Protein AF-J3C4C4-F1 (afdb_monomer_lite)

Secondary structure (DSSP, 8-state):
-------HHHHHHHHHHHHHHHHHHHHHHHHHHHHHHHHHHHHIIIIIHHHHHHHHHHHHHHHHHHHHHHHHHH---HHHHHHHHHHHHHHHHHHHHHHHHHHHHHHH-TT--HH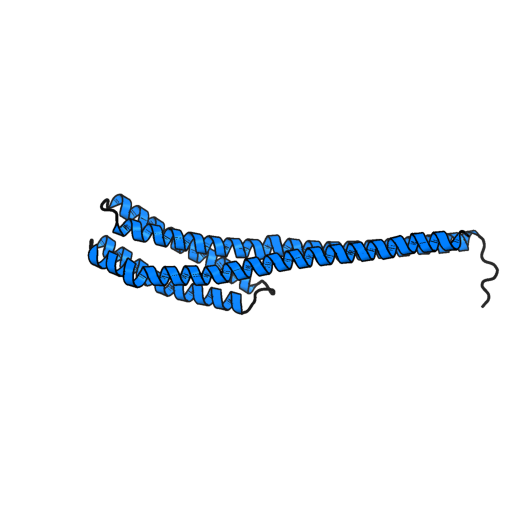HHHHHHHHHHHHHHHHHHHHHHHHHHHHT-HHHHHHIIIIIIHHHHHHHHHHHHHHHHHHHHHHHHHHHHHHHHHHHHHHHHHHHHHHHHHHHHHT--

Radius of gyration: 31.12 Å; chains: 1; bounding box: 69×32×96 Å

Sequence (213 aa):
MSFSNSKVGSKLAMGFGLVLLLLAAITAIGIARMVQINQQVENIVNINNVEIRAVMTMRAAIFEQSIAIRNVALMNDRAAIDRELDGLIKQDERYRSAQARLGEMFGVDSQTTSAEKDLLAKASSESAATSALFARAVELSRAGEDAALRMLITDEIGPQQIQRRQTLAALATMEDESNIEAGVRARQVFENARLQMLVMGGWRCCWAWRRRW

pLDDT: mean 86.17, std 12.37, range [34.69, 97.94]

Foldseek 3Di:
DDPPDDDPVVVVCVVVVVVVVLVVVLVVLLVVLVVVLVVLVCCLVPQLVLLLVLLVQLLVLLVLLLVLLVCLLVDPDPVSNVVSLVSNVVSLVSNVVSLVVNVVSLVPDPPRDPLLVVLSVVLVVLSVQLVVLSVVLVVCSVVVVSVVNVCSSPPPNVVSSVVSNVSSVVNSVVSVVVSVVSVVVSVVSVVVSVVVSCVSVVVVVVVVVVVVD

Structure (mmCIF, N/CA/C/O backbone):
data_AF-J3C4C4-F1
#
_entry.id   AF-J3C4C4-F1
#
loop_
_atom_site.group_PDB
_atom_site.id
_atom_site.type_symbol
_atom_site.label_atom_id
_atom_site.label_alt_id
_atom_site.label_comp_id
_atom_site.label_asym_id
_atom_site.label_entity_id
_atom_site.label_seq_id
_atom_site.pdbx_PDB_ins_code
_atom_site.Cartn_x
_atom_site.Cartn_y
_atom_site.Cartn_z
_atom_site.occupancy
_atom_site.B_iso_or_equiv
_atom_site.auth_seq_id
_atom_site.auth_comp_id
_atom_site.auth_asym_id
_atom_site.auth_atom_id
_atom_site.pdbx_PDB_model_num
ATOM 1 N N . MET A 1 1 ? 40.722 -7.146 -59.024 1.00 34.69 1 MET A N 1
ATOM 2 C CA . MET A 1 1 ? 39.963 -7.003 -60.288 1.00 34.69 1 MET A CA 1
ATOM 3 C C . MET A 1 1 ? 39.506 -5.558 -60.422 1.00 34.69 1 MET A C 1
ATOM 5 O O . MET A 1 1 ? 38.935 -5.028 -59.479 1.00 34.69 1 MET A O 1
ATOM 9 N N . SER A 1 2 ? 39.851 -4.911 -61.536 1.00 43.78 2 SER A N 1
ATOM 10 C CA . SER A 1 2 ? 39.648 -3.476 -61.780 1.00 43.78 2 SER A CA 1
ATOM 11 C C . SER A 1 2 ? 38.181 -3.146 -62.092 1.00 43.78 2 SER A C 1
ATOM 13 O O . SER A 1 2 ? 37.620 -3.695 -63.037 1.00 43.78 2 SER A O 1
ATOM 15 N N . PHE A 1 3 ? 37.567 -2.223 -61.342 1.00 53.34 3 PHE A N 1
ATOM 16 C CA . PHE A 1 3 ? 36.215 -1.691 -61.593 1.00 53.34 3 PHE A CA 1
ATOM 17 C C . PHE A 1 3 ? 36.247 -0.456 -62.513 1.00 53.34 3 PHE A C 1
ATOM 19 O O . PHE A 1 3 ? 35.708 0.601 -62.186 1.00 53.34 3 PHE A O 1
ATOM 26 N N . SER A 1 4 ? 36.916 -0.550 -63.663 1.00 57.59 4 SER A N 1
ATOM 27 C CA . SER A 1 4 ? 37.216 0.616 -64.508 1.00 57.59 4 SER A CA 1
ATOM 28 C C . SER A 1 4 ? 36.285 0.820 -65.713 1.00 57.59 4 SER A C 1
ATOM 30 O O . SER A 1 4 ? 36.674 1.526 -66.636 1.00 57.59 4 SER A O 1
ATOM 32 N N . ASN A 1 5 ? 35.054 0.273 -65.730 1.00 59.56 5 ASN A N 1
ATOM 33 C CA . ASN A 1 5 ? 34.075 0.638 -66.774 1.00 59.56 5 ASN A CA 1
A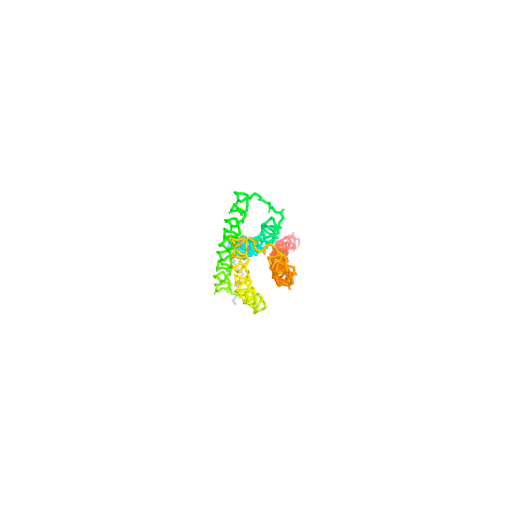TOM 34 C C . ASN A 1 5 ? 32.580 0.478 -66.403 1.00 59.56 5 ASN A C 1
ATOM 36 O O . ASN A 1 5 ? 31.790 -0.102 -67.149 1.00 59.56 5 ASN A O 1
ATOM 40 N N . SER A 1 6 ? 32.153 0.982 -65.241 1.00 57.62 6 SER A N 1
ATOM 41 C CA . SER A 1 6 ? 30.723 0.987 -64.882 1.00 57.62 6 SER A CA 1
ATOM 42 C C . SER A 1 6 ? 29.980 2.134 -65.581 1.00 57.62 6 SER A C 1
ATOM 44 O O . SER A 1 6 ? 30.274 3.304 -65.316 1.00 57.62 6 SER A O 1
ATOM 46 N N . LYS A 1 7 ? 28.987 1.803 -66.429 1.00 65.81 7 LYS A N 1
ATOM 47 C CA . LYS A 1 7 ? 28.028 2.751 -67.038 1.00 65.81 7 LYS A CA 1
ATOM 48 C C . LYS A 1 7 ? 27.467 3.686 -65.960 1.00 65.81 7 LYS A C 1
ATOM 50 O O . LYS A 1 7 ? 27.154 3.230 -64.859 1.00 65.81 7 LYS A O 1
ATOM 55 N N . VAL A 1 8 ? 27.301 4.970 -66.280 1.00 70.44 8 VAL A N 1
ATOM 56 C CA . VAL A 1 8 ? 26.839 6.030 -65.354 1.00 70.44 8 VAL A CA 1
ATOM 57 C C . VAL A 1 8 ? 25.613 5.602 -64.526 1.00 70.44 8 VAL A C 1
ATOM 59 O O . VAL A 1 8 ? 25.568 5.854 -63.323 1.00 70.44 8 VAL A O 1
ATOM 62 N N . GLY A 1 9 ? 24.681 4.850 -65.124 1.00 69.19 9 GLY A N 1
ATOM 63 C CA . GLY A 1 9 ? 23.499 4.314 -64.438 1.00 69.19 9 GLY A CA 1
ATOM 64 C C . GLY A 1 9 ? 23.793 3.357 -63.272 1.00 69.19 9 GLY A C 1
ATOM 65 O O . GLY A 1 9 ? 23.104 3.414 -62.260 1.00 69.19 9 GLY A O 1
ATOM 66 N N . SER A 1 10 ? 24.843 2.530 -63.345 1.00 72.75 10 SER A N 1
ATOM 67 C CA . SER A 1 10 ? 25.209 1.599 -62.262 1.00 72.75 10 SER A CA 1
ATOM 68 C C . SER A 1 10 ? 25.803 2.334 -61.053 1.00 72.75 10 SER A C 1
ATOM 70 O O . SER A 1 10 ? 25.485 2.004 -59.913 1.00 72.75 10 SER A O 1
ATOM 72 N N . LYS A 1 11 ? 26.580 3.404 -61.284 1.00 73.00 11 LYS A N 1
ATOM 73 C CA . LYS A 1 11 ? 27.092 4.272 -60.207 1.00 73.00 11 LYS A CA 1
ATOM 74 C C . LYS A 1 11 ? 25.959 5.033 -59.504 1.00 73.00 11 LYS A C 1
ATOM 76 O O . LYS A 1 11 ? 25.978 5.160 -58.281 1.00 73.00 11 LYS A O 1
ATOM 81 N N . LEU A 1 12 ? 24.963 5.493 -60.267 1.00 77.81 12 LEU A N 1
ATOM 82 C CA . LEU A 1 12 ? 23.790 6.188 -59.731 1.00 77.81 12 LEU A CA 1
ATOM 83 C C . LEU A 1 12 ? 22.885 5.240 -58.925 1.00 77.81 12 LEU A C 1
ATOM 85 O O . LEU A 1 12 ? 22.493 5.572 -57.808 1.00 77.81 12 LEU A O 1
ATOM 89 N N . ALA A 1 13 ? 22.630 4.035 -59.444 1.00 78.94 13 ALA A N 1
ATOM 90 C CA . ALA A 1 13 ? 21.856 3.007 -58.749 1.00 78.94 13 ALA A CA 1
ATOM 91 C C . ALA A 1 13 ? 22.524 2.562 -57.437 1.00 78.94 13 ALA A C 1
ATOM 93 O O . ALA A 1 13 ? 21.843 2.396 -56.431 1.00 78.94 13 ALA A O 1
ATOM 94 N N . MET A 1 14 ? 23.855 2.435 -57.411 1.00 80.94 14 MET A N 1
ATOM 95 C CA . MET A 1 14 ? 24.597 2.054 -56.204 1.00 80.94 14 MET A CA 1
ATOM 96 C C . MET A 1 14 ? 24.566 3.154 -55.129 1.00 80.94 14 MET A C 1
ATOM 98 O O . MET A 1 14 ? 24.393 2.859 -53.948 1.00 80.94 14 MET A O 1
ATOM 102 N N . GLY A 1 15 ? 24.666 4.428 -55.528 1.00 80.31 15 GLY A N 1
ATOM 103 C CA . GLY A 1 15 ? 24.509 5.561 -54.612 1.00 80.31 15 GLY A CA 1
ATOM 104 C C . GLY A 1 15 ? 23.092 5.670 -54.043 1.00 80.31 15 GLY A C 1
ATOM 105 O O . GLY A 1 15 ? 22.923 5.886 -52.844 1.00 80.31 15 GLY A O 1
ATOM 106 N N . PHE A 1 16 ? 22.076 5.464 -54.884 1.00 84.94 16 PHE A N 1
ATOM 107 C CA . PHE A 1 16 ? 20.675 5.502 -54.464 1.00 84.94 16 PHE A CA 1
ATOM 108 C C . PHE A 1 16 ? 20.296 4.303 -53.581 1.00 84.94 16 PHE A C 1
ATOM 110 O O . PHE A 1 16 ? 19.659 4.480 -52.545 1.00 84.94 16 PHE A O 1
ATOM 117 N N . GLY A 1 17 ? 20.758 3.099 -53.924 1.00 86.75 17 GLY A N 1
ATOM 118 C CA . GLY A 1 17 ? 20.560 1.894 -53.118 1.00 86.75 17 GLY A CA 1
ATOM 119 C C . GLY A 1 17 ? 21.187 2.009 -51.728 1.00 86.75 17 GLY A C 1
ATOM 120 O O . GLY A 1 17 ? 20.550 1.656 -50.739 1.00 86.75 17 GLY A O 1
ATOM 121 N N . LEU A 1 18 ? 22.388 2.591 -51.624 1.00 84.69 18 LEU A N 1
ATOM 122 C CA . LEU A 1 18 ? 23.021 2.861 -50.330 1.00 84.69 18 LEU A CA 1
ATOM 123 C C . LEU A 1 18 ? 22.198 3.844 -49.481 1.00 84.69 18 LEU A C 1
ATOM 125 O O . LEU A 1 18 ? 22.055 3.649 -48.276 1.00 84.69 18 LEU A O 1
ATOM 129 N N . VAL A 1 19 ? 21.630 4.884 -50.100 1.00 85.81 19 VAL A N 1
ATOM 130 C CA . VAL A 1 19 ? 20.751 5.841 -49.410 1.00 85.81 19 VAL A CA 1
ATOM 131 C C . VAL A 1 19 ? 19.480 5.165 -48.897 1.00 85.81 19 VAL A C 1
ATOM 133 O O . VAL A 1 19 ? 19.104 5.410 -47.752 1.00 85.81 19 VAL A O 1
ATOM 136 N N . LEU A 1 20 ? 18.846 4.310 -49.703 1.00 87.06 20 LEU A N 1
ATOM 137 C CA . LEU A 1 20 ? 17.658 3.556 -49.294 1.00 87.06 20 LEU A CA 1
ATOM 138 C C . LEU A 1 20 ? 17.957 2.581 -48.151 1.00 87.06 20 LEU A C 1
ATOM 140 O O . LEU A 1 20 ? 17.182 2.505 -47.202 1.00 87.06 20 LEU A O 1
ATOM 144 N N . LEU A 1 21 ? 19.093 1.881 -48.203 1.00 86.19 21 LEU A N 1
ATOM 145 C CA . LEU A 1 21 ? 19.506 0.951 -47.150 1.00 86.19 21 LEU A CA 1
ATOM 146 C C . LEU A 1 21 ? 19.755 1.689 -45.828 1.00 86.19 21 LEU A C 1
ATOM 148 O O . LEU A 1 21 ? 19.267 1.269 -44.781 1.00 86.19 21 LEU A O 1
ATOM 152 N N . LEU A 1 22 ? 20.445 2.832 -45.874 1.00 81.50 22 LEU A N 1
ATOM 153 C CA . LEU A 1 22 ? 20.650 3.679 -44.696 1.00 81.50 22 LEU A CA 1
ATOM 154 C C . LEU A 1 22 ? 19.332 4.239 -44.146 1.00 81.50 22 LEU A C 1
ATOM 156 O O . LEU A 1 22 ? 19.164 4.296 -42.930 1.00 81.50 22 LEU A O 1
ATOM 160 N N . LEU A 1 23 ? 18.392 4.627 -45.015 1.00 85.31 23 LEU A N 1
ATOM 161 C CA . LEU A 1 23 ? 17.063 5.072 -44.595 1.00 85.31 23 LEU A CA 1
ATOM 162 C C . LEU A 1 23 ? 16.324 3.945 -43.861 1.00 85.31 23 LEU A C 1
ATOM 164 O O . LEU A 1 23 ? 15.844 4.160 -42.753 1.00 85.31 23 LEU A O 1
ATOM 168 N N . ALA A 1 24 ? 16.309 2.739 -44.435 1.00 86.38 24 ALA A N 1
ATOM 169 C CA . ALA A 1 24 ? 15.691 1.567 -43.823 1.00 86.38 24 ALA A CA 1
ATOM 170 C C . ALA A 1 24 ? 16.317 1.227 -42.459 1.00 86.38 24 ALA A C 1
ATOM 172 O O . ALA A 1 24 ? 15.591 0.940 -41.510 1.00 86.38 24 ALA A O 1
ATOM 173 N N . ALA A 1 25 ? 17.645 1.324 -42.330 1.00 84.00 25 ALA A N 1
ATOM 174 C CA . ALA A 1 25 ? 18.343 1.096 -41.065 1.00 84.00 25 ALA A CA 1
ATOM 175 C C . ALA A 1 25 ? 17.951 2.121 -39.985 1.00 84.00 25 ALA A C 1
ATOM 177 O O . ALA A 1 25 ? 17.653 1.738 -38.854 1.00 84.00 25 ALA A O 1
ATOM 178 N N . ILE A 1 26 ? 17.892 3.415 -40.327 1.00 83.19 26 ILE A N 1
ATOM 179 C CA . ILE A 1 26 ? 17.467 4.471 -39.392 1.00 83.19 26 ILE A CA 1
ATOM 180 C C . ILE A 1 26 ? 16.010 4.257 -38.969 1.00 83.19 26 ILE A C 1
ATOM 182 O O . ILE A 1 26 ? 15.701 4.348 -37.780 1.00 83.19 26 ILE A O 1
ATOM 186 N N . THR A 1 27 ? 15.122 3.932 -39.913 1.00 84.56 27 THR A N 1
ATOM 187 C CA . THR A 1 27 ? 13.716 3.630 -39.618 1.00 84.56 27 THR A CA 1
ATOM 188 C C . THR A 1 27 ? 13.588 2.418 -38.697 1.00 84.56 27 THR A C 1
ATOM 190 O O . THR A 1 27 ? 12.857 2.490 -37.712 1.00 84.56 27 THR A O 1
ATOM 193 N N . ALA A 1 28 ? 14.332 1.336 -38.947 1.00 84.06 28 ALA A N 1
ATOM 194 C CA . ALA A 1 28 ? 14.315 0.143 -38.103 1.00 84.06 28 ALA A CA 1
ATOM 195 C C . ALA A 1 28 ? 14.784 0.438 -36.667 1.00 84.06 28 ALA A C 1
ATOM 197 O O . ALA A 1 28 ? 14.126 0.031 -35.709 1.00 84.06 28 ALA A O 1
ATOM 198 N N . ILE A 1 29 ? 15.871 1.203 -36.505 1.00 83.69 29 ILE A N 1
ATOM 199 C CA . ILE A 1 29 ? 16.348 1.647 -35.185 1.00 83.69 29 ILE A CA 1
ATOM 200 C C . ILE A 1 29 ? 15.288 2.518 -34.503 1.00 83.69 29 ILE A C 1
ATOM 202 O O . ILE A 1 29 ? 15.014 2.337 -33.318 1.00 83.69 29 ILE A O 1
ATOM 206 N N . GLY A 1 30 ? 14.664 3.440 -35.240 1.00 80.88 30 GLY A N 1
ATOM 207 C CA . GLY A 1 30 ? 13.623 4.304 -34.695 1.00 80.88 30 GLY A CA 1
ATOM 208 C C . GLY A 1 30 ? 12.405 3.540 -34.196 1.00 80.88 30 GLY A C 1
ATOM 209 O O . GLY A 1 30 ? 11.955 3.794 -33.081 1.00 80.88 30 GLY A O 1
ATOM 210 N N . ILE A 1 31 ? 11.937 2.556 -34.963 1.00 84.06 31 ILE A N 1
ATOM 211 C CA . ILE A 1 31 ? 10.843 1.672 -34.552 1.00 84.06 31 ILE A CA 1
ATOM 212 C C . ILE A 1 31 ? 11.241 0.879 -33.302 1.00 84.06 31 ILE A C 1
ATOM 214 O O . ILE A 1 31 ? 10.494 0.879 -32.327 1.00 84.06 31 ILE A O 1
ATOM 218 N N . ALA A 1 32 ? 12.431 0.270 -33.275 1.00 81.44 32 ALA A N 1
ATOM 219 C CA . ALA A 1 32 ? 12.892 -0.500 -32.118 1.00 81.44 32 ALA A CA 1
ATOM 220 C C . ALA A 1 32 ? 12.949 0.346 -30.830 1.00 81.44 32 ALA A C 1
ATOM 222 O O . ALA A 1 32 ? 12.557 -0.118 -29.760 1.00 81.44 32 ALA A O 1
ATOM 223 N N . ARG A 1 33 ? 13.385 1.609 -30.927 1.00 76.75 33 ARG A N 1
ATOM 224 C CA . ARG A 1 33 ? 13.406 2.542 -29.789 1.00 76.75 33 ARG A CA 1
ATOM 225 C C . ARG A 1 33 ? 12.007 2.998 -29.375 1.00 76.75 33 ARG A C 1
ATOM 227 O O . ARG A 1 33 ? 11.748 3.081 -28.179 1.00 76.75 33 ARG A O 1
ATOM 234 N N . MET A 1 34 ? 11.100 3.251 -30.323 1.00 79.88 34 MET A N 1
ATOM 235 C CA . MET A 1 34 ? 9.702 3.570 -29.999 1.00 79.88 34 MET A CA 1
ATOM 236 C C . MET A 1 34 ? 9.008 2.411 -29.282 1.00 79.88 34 MET A C 1
ATOM 238 O O . MET A 1 34 ? 8.287 2.656 -28.323 1.00 79.88 34 MET A O 1
ATOM 242 N N . VAL A 1 35 ? 9.272 1.162 -29.682 1.00 81.94 35 VAL A N 1
ATOM 243 C CA . VAL A 1 35 ? 8.747 -0.025 -28.985 1.00 81.94 35 VAL A CA 1
ATOM 244 C C . VAL A 1 35 ? 9.240 -0.074 -27.535 1.00 81.94 35 VAL A C 1
ATOM 246 O O . VAL A 1 35 ? 8.436 -0.288 -26.634 1.00 81.94 35 VAL A O 1
ATOM 249 N N . GLN A 1 36 ? 10.526 0.204 -27.289 1.00 76.88 36 GLN A N 1
ATOM 250 C CA . GLN A 1 36 ? 11.080 0.262 -25.926 1.00 76.88 36 GLN A CA 1
ATOM 251 C C . GLN A 1 36 ? 10.432 1.359 -25.070 1.00 76.88 36 GLN A C 1
ATOM 253 O O . GLN A 1 36 ? 10.141 1.134 -23.898 1.00 76.88 36 GLN A O 1
ATOM 258 N N . ILE A 1 37 ? 10.196 2.542 -25.642 1.00 76.69 37 ILE A N 1
ATOM 259 C CA . ILE A 1 37 ? 9.517 3.638 -24.938 1.00 76.69 37 ILE A CA 1
ATOM 260 C C . ILE A 1 37 ? 8.069 3.256 -24.636 1.00 76.69 37 ILE A C 1
ATOM 262 O O . ILE A 1 37 ? 7.616 3.460 -23.514 1.00 76.69 37 ILE A O 1
ATOM 266 N N . ASN A 1 38 ? 7.361 2.675 -25.610 1.00 77.56 38 ASN A N 1
ATOM 267 C CA . ASN A 1 38 ? 5.979 2.250 -25.431 1.00 77.56 38 ASN A CA 1
ATOM 268 C C . ASN A 1 38 ? 5.859 1.234 -24.293 1.00 77.56 38 ASN A C 1
ATOM 270 O O . ASN A 1 38 ? 5.017 1.413 -23.427 1.00 77.56 38 ASN A O 1
ATOM 274 N N . GLN A 1 39 ? 6.750 0.239 -24.240 1.00 79.56 39 GLN A N 1
ATOM 275 C CA . GLN A 1 39 ? 6.787 -0.747 -23.154 1.00 79.56 39 GLN A CA 1
ATOM 276 C C . GLN A 1 39 ? 7.011 -0.099 -21.780 1.00 79.56 39 GLN A C 1
ATOM 278 O O . GLN A 1 39 ? 6.342 -0.459 -20.818 1.00 79.56 39 GLN A O 1
ATOM 283 N N . GLN A 1 40 ? 7.907 0.889 -21.667 1.00 74.25 40 GLN A N 1
ATOM 284 C CA . GLN A 1 40 ? 8.116 1.577 -20.386 1.00 74.25 40 GLN A CA 1
ATOM 285 C C . GLN A 1 40 ? 6.913 2.430 -19.969 1.00 74.25 40 GLN A C 1
ATOM 287 O O . GLN A 1 40 ? 6.542 2.429 -18.798 1.00 74.25 40 GLN A O 1
ATOM 292 N N . VAL A 1 41 ? 6.287 3.138 -20.913 1.00 76.19 41 VAL A N 1
ATOM 293 C CA . VAL A 1 41 ? 5.067 3.916 -20.643 1.00 76.19 41 VAL A CA 1
ATOM 294 C C . VAL A 1 41 ? 3.912 2.994 -20.256 1.00 76.19 41 VAL A C 1
ATOM 296 O O . VAL A 1 41 ? 3.156 3.309 -19.340 1.00 76.19 41 VAL A O 1
ATOM 299 N N . GLU A 1 42 ? 3.792 1.845 -20.916 1.00 79.44 42 GLU A N 1
ATOM 300 C CA . GLU A 1 42 ? 2.777 0.841 -20.619 1.00 79.44 42 GLU A CA 1
ATOM 301 C C . GLU A 1 42 ? 2.946 0.275 -19.205 1.00 79.44 42 GLU A C 1
ATOM 303 O O . GLU A 1 42 ? 1.968 0.234 -18.462 1.00 79.44 42 GLU A O 1
ATOM 308 N N . ASN A 1 43 ? 4.176 -0.043 -18.786 1.00 76.31 43 ASN A N 1
ATOM 309 C CA . ASN A 1 43 ? 4.461 -0.472 -17.414 1.00 76.31 43 ASN A CA 1
ATOM 310 C C . ASN A 1 43 ? 4.082 0.607 -16.387 1.00 76.31 43 ASN A C 1
ATOM 312 O O . ASN A 1 43 ? 3.345 0.324 -15.449 1.00 76.31 43 ASN A O 1
ATOM 316 N N . ILE A 1 44 ? 4.482 1.866 -16.605 1.00 72.94 44 ILE A N 1
ATOM 317 C CA . ILE A 1 44 ? 4.121 2.989 -15.719 1.00 72.94 44 ILE A CA 1
ATOM 318 C C . ILE A 1 44 ? 2.596 3.105 -15.558 1.00 72.94 44 ILE A C 1
ATOM 320 O O . ILE A 1 44 ? 2.076 3.258 -14.452 1.00 72.94 44 ILE A O 1
ATOM 324 N N . VAL A 1 45 ? 1.852 3.055 -16.667 1.00 76.38 45 VAL A N 1
ATOM 325 C CA . VAL A 1 45 ? 0.401 3.293 -16.659 1.00 76.38 45 VAL A CA 1
ATOM 326 C C . VAL A 1 45 ? -0.380 2.100 -16.107 1.00 76.38 45 VAL A C 1
ATOM 328 O O . VAL A 1 45 ? -1.338 2.302 -15.349 1.00 76.38 45 VAL A O 1
ATOM 331 N N . ASN A 1 46 ? 0.017 0.883 -16.475 1.00 81.25 46 ASN A N 1
ATOM 332 C CA . ASN A 1 46 ? -0.763 -0.328 -16.226 1.00 81.25 46 ASN A CA 1
ATOM 333 C C . ASN A 1 46 ? -0.267 -1.164 -15.042 1.00 81.25 46 ASN A C 1
ATOM 335 O O . ASN A 1 46 ? -1.032 -2.004 -14.576 1.00 81.25 46 ASN A O 1
ATOM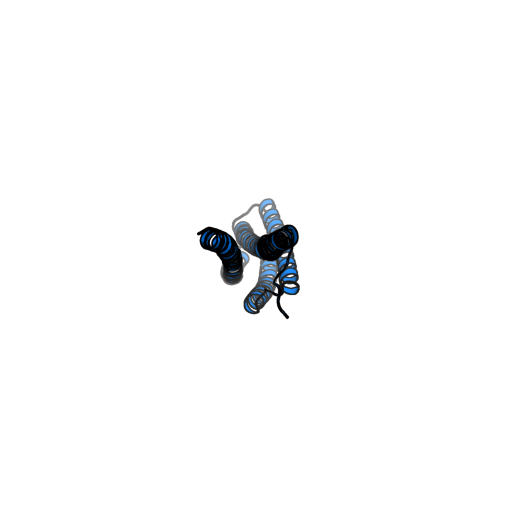 339 N N . ILE A 1 47 ? 0.952 -0.939 -14.546 1.00 84.06 47 ILE A N 1
ATOM 340 C CA . ILE A 1 47 ? 1.524 -1.663 -13.402 1.00 84.06 47 ILE A CA 1
ATOM 341 C C . ILE A 1 47 ? 1.684 -0.682 -12.237 1.00 84.06 47 ILE A C 1
ATOM 343 O O . ILE A 1 47 ? 0.781 -0.602 -11.403 1.00 84.06 47 ILE A O 1
ATOM 347 N N . ASN A 1 48 ? 2.703 0.183 -12.270 1.00 84.25 48 ASN A N 1
ATOM 348 C CA . ASN A 1 48 ? 3.063 1.062 -11.149 1.00 84.25 48 ASN A CA 1
ATOM 349 C C . ASN A 1 48 ? 1.886 1.941 -10.693 1.00 84.25 48 ASN A C 1
ATOM 351 O O . ASN A 1 48 ? 1.543 2.020 -9.516 1.00 84.25 48 ASN A O 1
ATOM 355 N N . ASN A 1 49 ? 1.173 2.581 -11.627 1.00 85.94 49 ASN A N 1
ATOM 356 C CA . ASN A 1 49 ? 0.020 3.407 -11.261 1.00 85.94 49 ASN A CA 1
ATOM 357 C C . ASN A 1 49 ? -1.152 2.590 -10.684 1.00 85.94 49 ASN A C 1
ATOM 359 O O . ASN A 1 49 ? -1.981 3.139 -9.953 1.00 85.94 49 ASN A O 1
ATOM 363 N N . VAL A 1 50 ? -1.290 1.307 -11.037 1.00 89.56 50 VAL A N 1
ATOM 364 C CA . VAL A 1 50 ? -2.307 0.428 -10.441 1.00 89.56 50 VAL A CA 1
ATOM 365 C C . VAL A 1 50 ? -1.894 0.022 -9.025 1.00 89.56 50 VAL A C 1
ATOM 367 O O . VAL A 1 50 ? -2.747 0.058 -8.134 1.00 89.56 50 VAL A O 1
ATOM 370 N N . GLU A 1 51 ? -0.617 -0.281 -8.803 1.00 92.38 51 GLU A N 1
ATOM 371 C CA . GLU A 1 51 ? -0.037 -0.599 -7.491 1.00 92.38 51 GLU A CA 1
ATOM 372 C C . GLU A 1 51 ? -0.172 0.582 -6.526 1.00 92.38 51 GLU A C 1
ATOM 374 O O . GLU A 1 51 ? -0.807 0.451 -5.474 1.00 92.38 51 GLU A O 1
ATOM 379 N N . ILE A 1 52 ? 0.245 1.782 -6.949 1.00 92.38 52 ILE A N 1
ATOM 380 C CA . ILE A 1 52 ? 0.055 3.032 -6.196 1.00 92.38 52 ILE A CA 1
ATOM 381 C C . ILE A 1 52 ? -1.421 3.235 -5.837 1.00 92.38 52 ILE A C 1
ATOM 383 O O . ILE A 1 52 ? -1.754 3.561 -4.695 1.00 92.38 52 ILE A O 1
ATOM 387 N N . ARG A 1 53 ? -2.351 3.021 -6.780 1.00 93.81 53 ARG A N 1
ATOM 388 C CA . ARG A 1 53 ? -3.794 3.145 -6.498 1.00 93.81 53 ARG A CA 1
ATOM 389 C C . ARG A 1 53 ? -4.276 2.139 -5.454 1.00 93.81 53 ARG A C 1
ATOM 391 O O . ARG A 1 53 ? -5.135 2.492 -4.639 1.00 93.81 53 ARG A O 1
ATOM 398 N N . ALA A 1 54 ? -3.760 0.913 -5.463 1.00 96.12 54 ALA A N 1
ATOM 399 C CA . ALA A 1 54 ? -4.090 -0.087 -4.452 1.00 96.12 54 ALA A CA 1
ATOM 400 C C . ALA A 1 54 ? -3.568 0.340 -3.071 1.00 96.12 54 ALA A C 1
ATOM 402 O O . ALA A 1 54 ? -4.350 0.386 -2.119 1.00 96.12 54 ALA A O 1
ATOM 403 N N . VAL A 1 55 ? -2.310 0.785 -2.978 1.00 96.81 55 VAL A N 1
ATOM 404 C CA . VAL A 1 55 ? -1.708 1.288 -1.730 1.00 96.81 55 VAL A CA 1
ATOM 405 C C . VAL A 1 55 ? -2.490 2.489 -1.192 1.00 96.81 55 VAL A C 1
ATOM 407 O O . VAL A 1 55 ? -2.836 2.544 -0.011 1.00 96.81 55 VAL A O 1
ATOM 410 N N . MET A 1 56 ? -2.853 3.438 -2.057 1.00 96.44 56 MET A N 1
ATOM 411 C CA . MET A 1 56 ? -3.653 4.605 -1.673 1.00 96.44 56 MET A CA 1
ATOM 412 C C . MET A 1 56 ? -5.059 4.218 -1.206 1.00 96.44 56 MET A C 1
ATOM 414 O O . MET A 1 56 ? -5.573 4.806 -0.253 1.00 96.44 56 MET A O 1
ATOM 418 N N . THR A 1 57 ? -5.663 3.191 -1.808 1.00 97.94 57 THR A N 1
ATOM 419 C CA . THR A 1 57 ? -6.949 2.641 -1.355 1.00 97.94 57 THR A CA 1
ATOM 420 C C . THR A 1 57 ? -6.831 2.029 0.040 1.00 97.94 57 THR A C 1
ATOM 422 O O . THR A 1 57 ? -7.669 2.308 0.897 1.00 97.94 57 THR A O 1
ATOM 425 N N . MET A 1 58 ? -5.769 1.261 0.301 1.00 97.94 58 MET A N 1
ATOM 426 C CA . MET A 1 58 ? -5.493 0.692 1.624 1.00 97.94 58 MET A CA 1
ATOM 427 C C . MET A 1 58 ? -5.292 1.787 2.680 1.00 97.94 58 MET A C 1
ATOM 429 O O . MET A 1 58 ? -5.851 1.710 3.775 1.00 97.94 58 MET A O 1
ATOM 433 N N . ARG A 1 59 ? -4.538 2.841 2.346 1.00 97.44 59 ARG A N 1
ATOM 434 C CA . ARG A 1 59 ? -4.317 3.988 3.238 1.00 97.44 59 ARG A CA 1
ATOM 435 C C . ARG A 1 59 ? -5.618 4.707 3.567 1.00 97.44 59 ARG A C 1
ATOM 437 O O . ARG A 1 59 ? -5.875 4.968 4.739 1.00 97.44 59 ARG A O 1
ATOM 444 N N . ALA A 1 60 ? -6.434 5.004 2.554 1.00 97.62 60 ALA A N 1
ATOM 445 C CA . ALA A 1 60 ? -7.733 5.641 2.745 1.00 97.62 60 ALA A CA 1
ATOM 446 C C . ALA A 1 60 ? -8.635 4.796 3.656 1.00 97.62 60 ALA A C 1
ATOM 448 O O . ALA A 1 60 ? -9.182 5.323 4.618 1.00 97.62 60 ALA A O 1
ATOM 449 N N . ALA A 1 61 ? -8.711 3.483 3.421 1.00 97.00 61 ALA A N 1
ATOM 450 C CA . ALA A 1 61 ? -9.493 2.580 4.259 1.00 97.00 61 ALA A CA 1
ATOM 451 C C . ALA A 1 61 ? -9.050 2.620 5.734 1.00 97.00 61 ALA A C 1
ATOM 453 O O . ALA A 1 61 ? -9.890 2.755 6.614 1.00 97.00 61 ALA A O 1
ATOM 454 N N . ILE A 1 62 ? -7.744 2.593 6.021 1.00 96.19 62 ILE A N 1
ATOM 455 C CA . ILE A 1 62 ? -7.216 2.705 7.395 1.00 96.19 62 ILE A CA 1
ATOM 456 C C . ILE A 1 62 ? -7.585 4.036 8.069 1.00 96.19 62 ILE A C 1
ATOM 458 O O . ILE A 1 62 ? -7.877 4.069 9.271 1.00 96.19 62 ILE A O 1
ATOM 462 N N . PHE A 1 63 ? -7.568 5.142 7.320 1.00 96.00 63 PHE A N 1
ATOM 463 C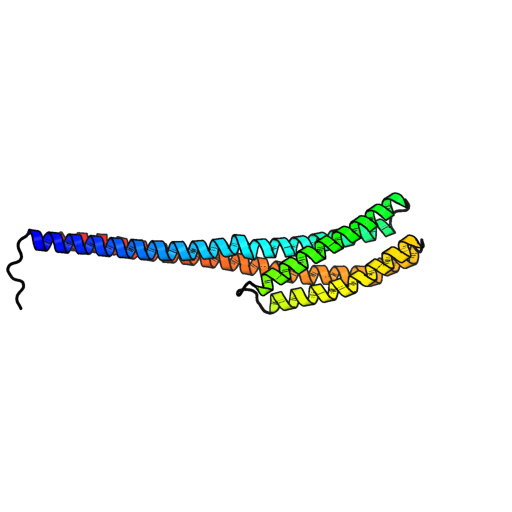 CA . PHE A 1 63 ? -8.011 6.434 7.844 1.00 96.00 63 PHE A CA 1
ATOM 464 C C . PHE A 1 63 ? -9.501 6.416 8.182 1.00 96.00 63 PHE A C 1
ATOM 466 O O . PHE A 1 63 ? -9.855 6.775 9.302 1.00 96.00 63 PHE A O 1
ATOM 473 N N . GLU A 1 64 ? -10.343 5.927 7.274 1.00 96.56 64 GLU A N 1
ATOM 474 C CA . GLU A 1 64 ? -11.786 5.813 7.506 1.00 96.56 64 GLU A CA 1
ATOM 475 C C . GLU A 1 64 ? -12.102 4.879 8.683 1.00 96.56 64 GLU A C 1
ATOM 477 O O . GLU A 1 64 ? -12.889 5.235 9.554 1.00 96.56 64 GLU A O 1
ATOM 482 N N . GLN A 1 65 ? -11.413 3.737 8.805 1.00 95.31 65 GLN A N 1
ATOM 483 C CA . GLN A 1 65 ? -11.525 2.848 9.970 1.00 95.31 65 GLN A CA 1
ATOM 484 C C . GLN A 1 65 ? -11.203 3.581 11.285 1.00 95.31 65 GLN A C 1
ATOM 486 O O . GLN A 1 65 ? -11.884 3.403 12.295 1.00 95.31 65 GLN A O 1
ATOM 491 N N . SER A 1 66 ? -10.166 4.425 11.275 1.00 94.12 66 SER A N 1
ATOM 492 C CA . SER A 1 66 ? -9.755 5.212 12.444 1.00 94.12 66 SER A CA 1
ATOM 493 C C . SER A 1 66 ? -10.746 6.327 12.800 1.00 94.12 66 SER A C 1
ATOM 495 O O . SER A 1 66 ? -10.762 6.775 13.947 1.00 94.12 66 SER A O 1
ATOM 497 N N . ILE A 1 67 ? -11.518 6.820 11.830 1.00 94.81 67 ILE A N 1
ATOM 498 C CA . ILE A 1 67 ? -12.581 7.809 12.044 1.00 94.81 67 ILE A CA 1
ATOM 499 C C . ILE A 1 67 ? -13.816 7.097 12.594 1.00 94.81 67 ILE A C 1
ATOM 501 O O . ILE A 1 67 ? -14.267 7.441 13.684 1.00 94.81 67 ILE A O 1
ATOM 505 N N . ALA A 1 68 ? -14.281 6.052 11.906 1.00 94.94 68 ALA A N 1
ATOM 506 C CA . ALA A 1 68 ? -15.471 5.293 12.275 1.00 94.94 68 ALA A CA 1
ATOM 507 C C . ALA A 1 68 ? -15.399 4.784 13.719 1.00 94.94 68 ALA A C 1
ATOM 509 O O . ALA A 1 68 ? -16.307 5.018 14.514 1.00 94.94 68 ALA A O 1
ATOM 510 N N . ILE A 1 69 ? -14.273 4.179 14.116 1.00 93.62 69 ILE A N 1
ATOM 511 C CA . ILE A 1 69 ? -14.146 3.638 15.474 1.00 93.62 69 ILE A CA 1
ATOM 512 C C . ILE A 1 69 ? -14.179 4.723 16.560 1.00 93.62 69 ILE A C 1
ATOM 514 O O . ILE A 1 69 ? -14.698 4.503 17.652 1.00 93.62 69 ILE A O 1
ATOM 518 N N . ARG A 1 70 ? -13.657 5.919 16.269 1.00 93.06 70 ARG A N 1
ATOM 519 C CA . ARG A 1 70 ? -13.713 7.050 17.203 1.00 93.06 70 ARG A CA 1
ATOM 520 C C . ARG A 1 70 ? -15.111 7.645 17.263 1.00 93.06 70 ARG A C 1
ATOM 522 O O . ARG A 1 70 ? -15.558 7.975 18.355 1.00 93.06 70 ARG A O 1
ATOM 529 N N . ASN A 1 71 ? -15.803 7.738 16.129 1.00 94.94 71 ASN A N 1
ATOM 530 C CA . ASN A 1 71 ? -17.193 8.180 16.074 1.00 94.94 71 ASN A CA 1
ATOM 531 C C . ASN A 1 71 ? -18.082 7.287 16.947 1.00 94.94 71 ASN A C 1
ATOM 533 O O . ASN A 1 71 ? -18.831 7.808 17.769 1.00 94.94 71 ASN A O 1
ATOM 537 N N . VAL A 1 72 ? -17.909 5.963 16.866 1.00 93.50 72 VAL A N 1
ATOM 538 C CA . VAL A 1 72 ? -18.621 4.995 17.720 1.00 93.50 72 VAL A CA 1
ATOM 539 C C . VAL A 1 72 ? -18.458 5.309 19.213 1.00 93.50 72 VAL A C 1
ATOM 541 O O . VAL A 1 72 ? -19.430 5.243 19.953 1.00 93.50 72 VAL A O 1
ATOM 544 N N . ALA A 1 73 ? -17.265 5.708 19.667 1.00 91.25 73 ALA A N 1
ATOM 545 C CA . ALA A 1 73 ? -17.009 6.016 21.081 1.00 91.25 73 ALA A CA 1
ATOM 546 C C . ALA A 1 73 ? -17.485 7.411 21.547 1.00 91.25 73 ALA A C 1
ATOM 548 O O . ALA A 1 73 ? -17.470 7.704 22.753 1.00 91.25 73 ALA A O 1
ATOM 549 N N . LEU A 1 74 ? -17.837 8.289 20.603 1.00 91.62 74 LEU A N 1
ATOM 550 C CA . LEU A 1 74 ? -18.267 9.671 20.847 1.00 91.62 74 LEU A CA 1
ATOM 551 C C . LEU A 1 74 ? -19.781 9.863 20.692 1.00 91.62 74 LEU A C 1
ATOM 553 O O . LEU A 1 74 ? -20.325 10.847 21.191 1.00 91.62 74 LEU A O 1
ATOM 557 N N . MET A 1 75 ? -20.452 8.962 19.978 1.00 92.00 75 MET A N 1
ATOM 558 C CA . MET A 1 75 ? -21.884 9.028 19.711 1.00 92.00 75 MET A CA 1
ATOM 559 C C . MET A 1 75 ? -22.699 8.370 20.826 1.00 92.00 75 MET A C 1
ATOM 561 O O . MET A 1 75 ? -22.264 7.409 21.445 1.00 92.00 75 MET A O 1
ATOM 565 N N . ASN A 1 76 ? -23.920 8.871 21.026 1.00 88.44 76 ASN A N 1
ATOM 566 C CA . ASN A 1 76 ? -24.911 8.279 21.935 1.00 88.44 76 ASN A CA 1
ATOM 567 C C . ASN A 1 76 ? -26.143 7.732 21.184 1.00 88.44 76 ASN A C 1
ATOM 569 O O . ASN A 1 76 ? -26.968 7.033 21.766 1.00 88.44 76 ASN A O 1
ATOM 573 N N . ASP A 1 77 ? -26.303 8.078 19.900 1.00 92.75 77 ASP A N 1
ATOM 574 C CA . ASP A 1 77 ? -27.393 7.577 19.059 1.00 92.75 77 ASP A CA 1
ATOM 575 C C . ASP A 1 77 ? -27.035 6.193 18.506 1.00 92.75 77 ASP A C 1
ATOM 577 O O . ASP A 1 77 ? -26.125 6.055 17.686 1.00 92.75 77 ASP A O 1
ATOM 581 N N . ARG A 1 78 ? -27.793 5.174 18.919 1.00 89.31 78 ARG A N 1
ATOM 582 C CA . ARG A 1 78 ? -27.582 3.780 18.514 1.00 89.31 78 ARG A CA 1
ATOM 583 C C . ARG A 1 78 ? -27.675 3.589 16.998 1.00 89.31 78 ARG A C 1
ATOM 585 O O . ARG A 1 78 ? -26.873 2.858 16.432 1.00 89.31 78 ARG A O 1
ATOM 592 N N . ALA A 1 79 ? -28.581 4.303 16.327 1.00 92.75 79 ALA A N 1
ATOM 593 C CA . ALA A 1 79 ? -28.719 4.213 14.874 1.00 92.75 79 ALA A CA 1
ATOM 594 C C . ALA A 1 79 ? -27.545 4.872 14.127 1.00 92.75 79 ALA A C 1
ATOM 596 O O . ALA A 1 79 ? -27.243 4.514 12.988 1.00 92.75 79 ALA A O 1
ATOM 597 N N . ALA A 1 80 ? -26.890 5.869 14.726 1.00 93.81 80 ALA A N 1
ATOM 598 C CA . ALA A 1 80 ? -25.649 6.430 14.199 1.00 93.81 80 ALA A CA 1
ATOM 599 C C . ALA A 1 80 ? -24.461 5.488 14.437 1.00 93.81 80 ALA A C 1
ATOM 601 O O . ALA A 1 80 ? -23.692 5.253 13.509 1.00 93.81 80 ALA A O 1
ATOM 602 N N . ILE A 1 81 ? -24.369 4.888 15.628 1.00 94.19 81 ILE A N 1
ATOM 603 C CA . ILE A 1 81 ? -23.342 3.893 15.965 1.00 94.19 81 ILE A CA 1
ATOM 604 C C . ILE A 1 81 ? -23.382 2.708 14.995 1.00 94.19 81 ILE A C 1
ATOM 606 O O . ILE A 1 81 ? -22.354 2.369 14.414 1.00 94.19 81 ILE A O 1
ATOM 610 N N . ASP A 1 82 ? -24.556 2.120 14.757 1.00 92.44 82 ASP A N 1
ATOM 611 C CA . ASP A 1 82 ? -24.686 0.962 13.863 1.00 92.44 82 ASP A CA 1
ATOM 612 C C . ASP A 1 82 ? -24.221 1.290 12.431 1.00 92.44 82 ASP A C 1
ATOM 614 O O . ASP A 1 82 ? -23.547 0.484 11.791 1.00 92.44 82 ASP A O 1
ATOM 618 N N . ARG A 1 83 ? -24.483 2.514 11.949 1.00 94.81 83 ARG A N 1
ATOM 619 C CA . ARG A 1 83 ? -23.995 2.982 10.639 1.00 94.81 83 ARG A CA 1
ATOM 620 C C . ARG A 1 83 ? -22.472 3.098 10.581 1.00 94.81 83 ARG A C 1
ATOM 622 O O . ARG A 1 83 ? -21.884 2.766 9.553 1.00 94.81 83 ARG A O 1
ATOM 629 N N . GLU A 1 84 ? -21.838 3.571 11.650 1.00 95.56 84 GLU A N 1
ATOM 630 C CA . GLU A 1 84 ? -20.375 3.653 11.738 1.00 95.56 84 GLU A CA 1
ATOM 631 C C . GLU A 1 84 ? -19.737 2.259 11.816 1.00 95.56 84 GLU A C 1
ATOM 633 O O . GLU A 1 84 ? -18.718 2.009 11.171 1.00 95.56 84 GLU A O 1
ATOM 638 N N . LEU A 1 85 ? -20.361 1.318 12.533 1.00 93.31 85 LEU A N 1
ATOM 639 C CA . LEU A 1 85 ? -19.919 -0.080 12.591 1.00 93.31 85 LEU A CA 1
ATOM 640 C C . LEU A 1 85 ? -20.037 -0.773 11.223 1.00 93.31 85 LEU A C 1
ATOM 642 O O . LEU A 1 85 ? -19.094 -1.437 10.789 1.00 93.31 85 LEU A O 1
ATOM 646 N N . ASP A 1 86 ? -21.137 -0.564 10.496 1.00 92.25 86 ASP A N 1
ATOM 647 C CA . ASP A 1 86 ? -21.279 -1.035 9.112 1.00 92.25 86 ASP A CA 1
ATOM 648 C C . ASP A 1 86 ? -20.227 -0.403 8.188 1.00 92.25 86 ASP A C 1
ATOM 650 O O . ASP A 1 86 ? -19.673 -1.059 7.300 1.00 92.25 86 ASP A O 1
ATOM 654 N N . GLY A 1 87 ? -19.936 0.884 8.395 1.00 92.56 87 GLY A N 1
ATOM 655 C CA . GLY A 1 87 ? -18.864 1.597 7.711 1.00 92.56 87 GLY A CA 1
ATOM 656 C C . GLY A 1 87 ? -17.503 0.949 7.958 1.00 92.56 87 GLY A C 1
ATOM 657 O O . GLY A 1 87 ? -16.771 0.684 7.004 1.00 92.56 87 GLY A O 1
ATOM 658 N N . LEU A 1 88 ? -17.188 0.624 9.212 1.00 93.50 88 LEU A N 1
ATOM 659 C CA . LEU A 1 88 ? -15.943 -0.031 9.609 1.00 93.50 88 LEU A CA 1
ATOM 660 C C . LEU A 1 88 ? -15.741 -1.368 8.877 1.00 93.50 88 LEU A C 1
ATOM 662 O O . LEU A 1 88 ? -14.657 -1.605 8.338 1.00 93.50 88 LEU A O 1
ATOM 666 N N . ILE A 1 89 ? -16.789 -2.196 8.797 1.00 90.50 89 ILE A N 1
ATOM 667 C CA . ILE A 1 89 ? -16.767 -3.486 8.084 1.00 90.50 89 ILE A CA 1
ATOM 668 C C . ILE A 1 89 ? -16.493 -3.274 6.591 1.00 90.50 89 ILE A C 1
ATOM 670 O O . ILE A 1 89 ? -15.589 -3.893 6.031 1.00 90.50 89 ILE A O 1
ATOM 674 N N . LYS A 1 90 ? -17.203 -2.339 5.949 1.00 93.75 90 LYS A N 1
ATOM 675 C CA . LYS A 1 90 ? -16.998 -2.025 4.523 1.00 93.75 90 LYS A CA 1
ATOM 676 C C . LYS A 1 90 ? -15.581 -1.534 4.229 1.00 93.75 90 LYS A C 1
ATOM 678 O O . LYS A 1 90 ? -15.019 -1.858 3.183 1.00 93.75 90 LYS A O 1
ATOM 683 N N . GLN A 1 91 ? -14.988 -0.744 5.125 1.00 95.75 91 GLN A N 1
ATOM 684 C CA . GLN A 1 91 ? -13.606 -0.295 4.945 1.00 95.75 91 GLN A CA 1
ATOM 685 C C . GLN A 1 91 ? -12.601 -1.431 5.148 1.00 95.75 91 GLN A C 1
ATOM 687 O O . GLN A 1 91 ? -11.587 -1.454 4.455 1.00 95.75 91 GLN A O 1
ATOM 692 N N . ASP A 1 92 ? -12.877 -2.391 6.034 1.00 92.62 92 ASP A N 1
ATOM 693 C CA . ASP A 1 92 ? -12.062 -3.606 6.149 1.00 92.62 92 ASP A CA 1
ATOM 694 C C . ASP A 1 92 ? -12.099 -4.446 4.867 1.00 92.62 92 ASP A C 1
ATOM 696 O O . ASP A 1 92 ? -11.052 -4.805 4.329 1.00 92.62 92 ASP A O 1
ATOM 700 N N . GLU A 1 93 ? -13.283 -4.663 4.296 1.00 93.44 93 GLU A N 1
ATOM 701 C CA . GLU A 1 93 ? -13.426 -5.357 3.011 1.00 93.44 93 GLU A CA 1
ATOM 702 C C . GLU A 1 93 ? -12.675 -4.634 1.888 1.00 93.44 93 GLU A C 1
ATOM 704 O O . GLU A 1 93 ? -11.922 -5.253 1.129 1.00 93.44 93 GLU A O 1
ATOM 709 N N . ARG A 1 94 ? -12.819 -3.305 1.809 1.00 96.12 94 ARG A N 1
ATOM 710 C CA . ARG A 1 94 ? -12.117 -2.475 0.823 1.00 96.12 94 ARG A CA 1
ATOM 711 C C . ARG A 1 94 ? -10.600 -2.556 0.987 1.00 96.12 94 ARG A C 1
ATOM 713 O O . ARG A 1 94 ? -9.889 -2.650 -0.014 1.00 96.12 94 ARG A O 1
ATOM 720 N N . TYR A 1 95 ? -10.108 -2.547 2.225 1.00 96.56 95 TYR A N 1
ATOM 721 C CA . TYR A 1 95 ? -8.694 -2.737 2.534 1.00 96.56 95 TYR A CA 1
ATOM 722 C C . TYR A 1 95 ? -8.204 -4.107 2.057 1.00 96.56 95 TYR A C 1
ATOM 724 O O . TYR A 1 95 ? -7.235 -4.180 1.303 1.00 96.56 95 TYR A O 1
ATOM 732 N N . ARG A 1 96 ? -8.896 -5.186 2.443 1.00 94.88 96 ARG A N 1
ATOM 733 C CA . ARG A 1 96 ? -8.509 -6.567 2.117 1.00 94.88 96 ARG A CA 1
ATOM 734 C C . ARG A 1 96 ? -8.541 -6.837 0.618 1.00 94.88 96 ARG A C 1
ATOM 736 O O . ARG A 1 96 ? -7.638 -7.485 0.099 1.00 94.88 96 ARG A O 1
ATOM 743 N N . SER A 1 97 ? -9.541 -6.312 -0.087 1.00 95.94 97 SER A N 1
ATOM 744 C CA . SER A 1 97 ? -9.629 -6.418 -1.545 1.00 95.94 97 SER A CA 1
ATOM 745 C C . SER A 1 97 ? -8.466 -5.698 -2.234 1.00 95.94 97 SER A C 1
ATOM 747 O O . SER A 1 97 ? -7.817 -6.274 -3.109 1.00 95.94 97 SER A O 1
ATOM 749 N N . ALA A 1 98 ? -8.144 -4.472 -1.807 1.00 97.25 98 ALA A N 1
ATOM 750 C CA . ALA A 1 98 ? -7.005 -3.730 -2.345 1.00 97.25 98 ALA A CA 1
ATOM 751 C C . ALA A 1 98 ? -5.667 -4.424 -2.042 1.00 97.25 98 ALA A C 1
ATOM 753 O O . ALA A 1 98 ? -4.808 -4.499 -2.916 1.00 97.25 98 ALA A O 1
ATOM 754 N N . GLN A 1 99 ? -5.520 -4.978 -0.839 1.00 96.94 99 GLN A N 1
ATOM 755 C CA . GLN A 1 99 ? -4.340 -5.730 -0.425 1.00 96.94 99 GLN A CA 1
ATOM 756 C C . GLN A 1 99 ? -4.144 -7.010 -1.240 1.00 96.94 99 GLN A C 1
ATOM 758 O O . GLN A 1 99 ? -3.035 -7.277 -1.693 1.00 96.94 99 GLN A O 1
ATOM 763 N N . ALA A 1 100 ? -5.209 -7.792 -1.441 1.00 95.56 100 ALA A N 1
ATOM 764 C CA . ALA A 1 100 ? -5.158 -9.011 -2.243 1.00 95.56 100 ALA A CA 1
ATOM 765 C C . ALA A 1 100 ? -4.745 -8.694 -3.683 1.00 95.56 100 ALA A C 1
ATOM 767 O O . ALA A 1 100 ? -3.815 -9.300 -4.207 1.00 95.56 100 ALA A O 1
ATOM 768 N N . ARG A 1 101 ? -5.362 -7.664 -4.274 1.00 94.75 101 ARG A N 1
ATOM 769 C CA . ARG A 1 101 ? -5.010 -7.193 -5.613 1.00 94.75 101 ARG A CA 1
ATOM 770 C C . ARG A 1 101 ? -3.548 -6.755 -5.706 1.00 94.75 101 ARG A C 1
ATOM 772 O O . ARG A 1 101 ? -2.886 -7.066 -6.688 1.00 94.75 101 ARG A O 1
ATOM 779 N N . LEU A 1 102 ? -3.040 -6.041 -4.702 1.00 95.88 102 LEU A N 1
ATOM 780 C CA . LEU A 1 102 ? -1.632 -5.643 -4.650 1.00 95.88 102 LEU A CA 1
ATOM 781 C C . LEU A 1 102 ? -0.701 -6.858 -4.565 1.00 95.88 102 LEU A C 1
ATOM 783 O O . LEU A 1 102 ? 0.286 -6.922 -5.287 1.00 95.88 102 LEU A O 1
ATOM 787 N N . GLY A 1 103 ? -1.057 -7.856 -3.755 1.00 95.31 103 GLY A N 1
ATOM 788 C CA . GLY A 1 103 ? -0.315 -9.114 -3.670 1.00 95.31 103 GLY A CA 1
ATOM 789 C C . GLY A 1 103 ? -0.287 -9.897 -4.984 1.00 95.31 103 GLY A C 1
ATOM 790 O O . GLY A 1 103 ? 0.751 -10.452 -5.335 1.00 95.31 103 GLY A O 1
ATOM 791 N N . GLU A 1 104 ? -1.393 -9.916 -5.732 1.00 94.00 104 GLU A N 1
ATOM 792 C CA . GLU A 1 104 ? -1.443 -10.513 -7.073 1.00 94.00 104 GLU A CA 1
ATOM 793 C C . GLU A 1 104 ? -0.505 -9.790 -8.046 1.00 94.00 104 GLU A C 1
ATOM 795 O O . GLU A 1 104 ? 0.256 -10.447 -8.757 1.00 94.00 104 GLU A O 1
ATOM 800 N N . MET A 1 105 ? -0.507 -8.451 -8.041 1.00 91.75 105 MET A N 1
ATOM 801 C CA . MET A 1 105 ? 0.379 -7.644 -8.892 1.00 91.75 105 MET A CA 1
ATOM 802 C C . MET A 1 105 ? 1.853 -7.916 -8.571 1.00 91.75 105 MET A C 1
ATOM 804 O O . MET A 1 105 ? 2.604 -8.282 -9.470 1.00 91.75 105 MET A O 1
ATOM 808 N N . PHE A 1 106 ? 2.224 -7.929 -7.288 1.00 93.38 106 PHE A N 1
ATOM 809 C CA . PHE A 1 106 ? 3.581 -8.257 -6.823 1.00 93.38 106 PHE A CA 1
ATOM 810 C C . PHE A 1 106 ? 4.030 -9.697 -7.125 1.00 93.38 106 PHE A C 1
ATOM 812 O O . PHE A 1 106 ? 5.224 -10.022 -7.083 1.00 93.38 106 PHE A O 1
ATOM 819 N N . GLY A 1 107 ? 3.076 -10.601 -7.358 1.00 88.50 107 GLY A N 1
ATOM 820 C CA . GLY A 1 107 ? 3.340 -11.980 -7.760 1.00 88.50 107 GLY A CA 1
ATOM 821 C C . GLY A 1 107 ? 3.658 -12.126 -9.248 1.00 88.50 107 GLY A C 1
ATOM 822 O O . GLY A 1 107 ? 4.366 -13.060 -9.626 1.00 88.50 107 GLY A O 1
ATOM 823 N N . VAL A 1 108 ? 3.143 -11.218 -10.081 1.00 87.19 108 VAL A N 1
ATOM 824 C CA . VAL A 1 108 ? 3.292 -11.250 -11.543 1.00 87.19 108 VAL A CA 1
ATOM 825 C C . VAL A 1 108 ? 4.378 -10.289 -12.019 1.00 87.19 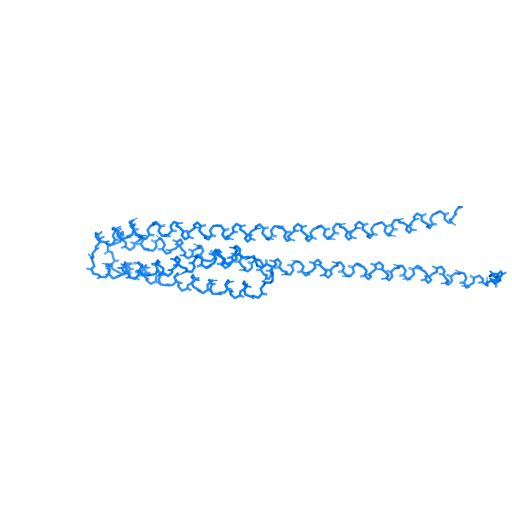108 VAL A C 1
ATOM 827 O O . VAL A 1 108 ? 5.088 -10.605 -12.975 1.00 87.19 108 VAL A O 1
ATOM 830 N N . ASP A 1 109 ? 4.529 -9.137 -11.367 1.00 85.62 109 ASP A N 1
ATOM 831 C CA . ASP A 1 109 ? 5.534 -8.161 -11.748 1.00 85.62 109 ASP A CA 1
ATOM 832 C C . ASP A 1 109 ? 6.945 -8.607 -11.331 1.00 85.62 109 ASP A C 1
ATOM 834 O O . ASP A 1 109 ? 7.273 -8.852 -10.169 1.00 85.62 109 ASP A O 1
ATOM 838 N N . SER A 1 110 ? 7.807 -8.716 -12.339 1.00 82.44 110 SER A N 1
ATOM 839 C CA . SER A 1 110 ? 9.225 -9.031 -12.175 1.00 82.44 110 SER A CA 1
ATOM 840 C C . SER A 1 110 ? 10.047 -7.872 -11.603 1.00 82.44 110 SER A C 1
ATOM 842 O O . SER A 1 110 ? 11.189 -8.099 -11.204 1.00 82.44 110 SER A O 1
ATOM 844 N N . GLN A 1 111 ? 9.507 -6.646 -11.604 1.00 84.25 111 GLN A N 1
ATOM 845 C CA . GLN A 1 111 ? 10.182 -5.457 -11.078 1.00 84.25 111 GLN A CA 1
ATOM 846 C C . GLN A 1 111 ? 9.946 -5.263 -9.576 1.00 84.25 111 GLN A C 1
ATOM 848 O O . GLN A 1 111 ? 10.721 -4.542 -8.949 1.00 84.25 111 GLN A O 1
ATOM 853 N N . THR A 1 112 ? 8.973 -5.967 -8.986 1.00 88.56 112 THR A N 1
ATOM 854 C CA . THR A 1 112 ? 8.718 -5.926 -7.546 1.00 88.56 112 THR A CA 1
ATOM 855 C C . THR A 1 112 ? 9.924 -6.408 -6.740 1.00 88.56 112 THR A C 1
ATOM 857 O O . THR A 1 112 ? 10.410 -7.539 -6.869 1.00 88.56 112 THR A O 1
ATOM 860 N N . THR A 1 113 ? 10.364 -5.555 -5.828 1.00 91.38 113 THR A N 1
ATOM 861 C CA . THR A 1 113 ? 11.497 -5.765 -4.934 1.00 91.38 113 THR A CA 1
ATOM 862 C C . THR A 1 113 ? 11.131 -6.637 -3.729 1.00 91.38 113 THR A C 1
ATOM 864 O O . THR A 1 113 ? 9.969 -6.779 -3.342 1.00 91.38 113 THR A O 1
ATOM 867 N N . SER A 1 114 ? 12.139 -7.226 -3.074 1.00 92.62 114 SER A N 1
ATOM 868 C CA . SER A 1 114 ? 11.915 -7.959 -1.818 1.00 92.62 114 SER A CA 1
ATOM 869 C C . SER A 1 114 ? 11.396 -7.044 -0.706 1.00 92.62 114 SER A C 1
ATOM 871 O O . SER A 1 114 ? 10.540 -7.456 0.065 1.00 92.62 114 SER A O 1
ATOM 873 N N . ALA A 1 115 ? 11.854 -5.790 -0.664 1.00 93.69 115 ALA A N 1
ATOM 874 C CA . ALA A 1 115 ? 11.433 -4.818 0.338 1.00 93.69 115 ALA A CA 1
ATOM 875 C C . ALA A 1 115 ? 9.943 -4.433 0.207 1.00 93.69 115 ALA A C 1
ATOM 877 O O . ALA A 1 115 ? 9.258 -4.333 1.225 1.00 93.69 115 ALA A O 1
ATOM 878 N N . GLU A 1 116 ? 9.404 -4.306 -1.013 1.00 93.62 116 GLU A N 1
ATOM 879 C CA . GLU A 1 116 ? 7.958 -4.117 -1.240 1.00 93.62 116 GLU A CA 1
ATOM 880 C C . GLU A 1 116 ? 7.147 -5.320 -0.741 1.00 93.62 116 GLU A C 1
ATOM 882 O O . GLU A 1 116 ? 6.143 -5.160 -0.038 1.00 93.62 116 GLU A O 1
ATOM 887 N N . LYS A 1 117 ? 7.618 -6.542 -1.028 1.00 94.50 117 LYS A N 1
ATOM 888 C CA . LYS A 1 117 ? 6.983 -7.785 -0.556 1.00 94.50 117 LYS A CA 1
ATOM 889 C C . LYS A 1 117 ? 7.015 -7.901 0.967 1.00 94.50 117 LYS A C 1
ATOM 891 O O . LYS A 1 117 ? 6.004 -8.269 1.566 1.00 94.50 117 LYS A O 1
ATOM 896 N N . ASP A 1 118 ? 8.129 -7.534 1.595 1.00 96.50 118 ASP A N 1
ATOM 897 C CA . ASP A 1 118 ? 8.284 -7.541 3.052 1.00 96.50 118 ASP A CA 1
ATOM 898 C C . ASP A 1 118 ? 7.346 -6.527 3.722 1.00 96.50 118 ASP A C 1
ATOM 900 O O . ASP A 1 118 ? 6.699 -6.839 4.726 1.00 96.50 118 ASP A O 1
ATOM 904 N N . LEU A 1 119 ? 7.206 -5.325 3.150 1.00 97.00 119 LEU A N 1
ATOM 905 C CA . LEU A 1 119 ? 6.263 -4.315 3.634 1.00 97.00 119 LEU A CA 1
ATOM 906 C C . LEU A 1 119 ? 4.807 -4.765 3.480 1.00 97.00 119 LEU A C 1
ATOM 908 O O . LEU A 1 119 ? 4.010 -4.563 4.399 1.00 97.00 119 LEU A O 1
ATOM 912 N N . LEU A 1 120 ? 4.453 -5.415 2.368 1.00 96.69 120 LEU A N 1
ATOM 913 C CA . LEU A 1 120 ? 3.113 -5.971 2.178 1.00 96.69 120 LEU A CA 1
ATOM 914 C C . LEU A 1 120 ? 2.824 -7.109 3.167 1.00 96.69 120 LEU A C 1
ATOM 916 O O . LEU A 1 120 ? 1.741 -7.158 3.753 1.00 96.69 120 LEU A O 1
ATOM 920 N N . ALA A 1 121 ? 3.793 -7.995 3.408 1.00 96.50 121 ALA A N 1
ATOM 921 C CA . ALA A 1 121 ? 3.680 -9.060 4.402 1.00 96.50 121 ALA A CA 1
ATOM 922 C C . ALA A 1 121 ? 3.519 -8.495 5.823 1.00 96.50 121 ALA A C 1
ATOM 924 O O . ALA A 1 121 ? 2.665 -8.952 6.590 1.00 96.50 121 ALA A O 1
ATOM 925 N N . LYS A 1 122 ? 4.281 -7.447 6.158 1.00 96.88 122 LYS A N 1
ATOM 926 C CA . LYS A 1 122 ? 4.135 -6.715 7.418 1.00 96.88 122 LYS A CA 1
ATOM 927 C C . LYS A 1 122 ? 2.740 -6.097 7.547 1.00 96.88 122 LYS A C 1
ATOM 929 O O . LYS A 1 122 ? 2.094 -6.295 8.573 1.00 96.88 122 LYS A O 1
ATOM 934 N N . ALA A 1 123 ? 2.237 -5.444 6.499 1.00 96.19 123 ALA A N 1
ATOM 935 C CA . ALA A 1 123 ? 0.885 -4.887 6.477 1.00 96.19 123 ALA A CA 1
ATOM 936 C C . ALA A 1 123 ? -0.197 -5.969 6.679 1.00 96.19 123 ALA A C 1
ATOM 938 O O . ALA A 1 123 ? -1.175 -5.731 7.387 1.00 96.19 123 ALA A O 1
ATOM 939 N N . SER A 1 124 ? -0.012 -7.173 6.123 1.00 94.69 124 SER A N 1
ATOM 940 C CA . SER A 1 124 ? -0.902 -8.327 6.348 1.00 94.69 124 SER A CA 1
ATOM 941 C C . SER A 1 124 ? -0.940 -8.758 7.811 1.00 94.69 124 SER A C 1
ATOM 943 O O . SER A 1 124 ? -2.023 -8.946 8.366 1.00 94.69 124 SER A O 1
ATOM 945 N N . SER A 1 125 ? 0.226 -8.865 8.452 1.00 94.75 125 SER A N 1
ATOM 946 C CA . SER A 1 125 ? 0.329 -9.208 9.875 1.00 94.75 125 SER A CA 1
ATOM 947 C C . SER A 1 125 ? -0.346 -8.156 10.764 1.00 94.75 125 SER A C 1
ATOM 949 O O . SER A 1 125 ? -1.175 -8.482 11.614 1.00 94.75 125 SER A O 1
ATOM 951 N N . GLU A 1 126 ? -0.072 -6.874 10.507 1.00 94.88 126 GLU A N 1
ATOM 952 C CA . GLU A 1 126 ? -0.664 -5.757 11.253 1.00 94.88 126 GLU A CA 1
ATOM 953 C C . GLU A 1 126 ? -2.185 -5.668 11.057 1.00 94.88 126 GLU A C 1
ATOM 955 O O . GLU A 1 126 ? -2.924 -5.350 11.994 1.00 94.88 126 GLU A O 1
ATOM 960 N N . SER A 1 127 ? -2.675 -5.974 9.850 1.00 92.31 127 SER A N 1
ATOM 961 C CA . SER A 1 127 ? -4.110 -6.045 9.581 1.00 92.31 127 SER A CA 1
ATOM 962 C C . SER A 1 127 ? -4.770 -7.155 10.390 1.00 92.31 127 SER A C 1
ATOM 964 O O . SER A 1 127 ? -5.769 -6.890 11.050 1.00 92.31 127 SER A O 1
ATOM 966 N N . ALA A 1 128 ? -4.199 -8.364 10.401 1.00 90.25 128 ALA A N 1
ATOM 967 C CA . ALA A 1 128 ? -4.745 -9.486 11.162 1.00 90.25 128 ALA A CA 1
ATOM 968 C C . ALA A 1 128 ? -4.810 -9.184 12.670 1.00 90.25 128 ALA A C 1
ATOM 970 O O . ALA A 1 128 ? -5.832 -9.442 13.307 1.00 90.25 128 ALA A O 1
ATOM 971 N N . ALA A 1 129 ? -3.756 -8.573 13.225 1.00 90.06 129 ALA A N 1
ATOM 972 C CA . ALA A 1 129 ? -3.725 -8.153 14.626 1.00 90.06 129 ALA A CA 1
ATOM 973 C C . ALA A 1 129 ? -4.804 -7.100 14.941 1.00 90.06 129 ALA A C 1
ATOM 975 O O . ALA A 1 129 ? -5.487 -7.181 15.962 1.00 90.06 129 ALA A O 1
ATOM 976 N N . THR A 1 130 ? -5.004 -6.132 14.043 1.00 91.44 130 THR A N 1
ATOM 977 C CA . THR A 1 130 ? -5.971 -5.044 14.254 1.00 91.44 130 THR A CA 1
ATOM 978 C C . THR A 1 130 ? -7.420 -5.501 14.074 1.00 91.44 130 THR A C 1
ATOM 980 O O . THR A 1 130 ? -8.298 -5.017 14.787 1.00 91.44 130 THR A O 1
ATOM 983 N N . SER A 1 131 ? -7.697 -6.455 13.177 1.00 89.25 131 SER A N 1
ATOM 984 C CA . SER A 1 131 ? -9.052 -6.986 12.971 1.00 89.25 131 SER A CA 1
ATOM 985 C C . SER A 1 131 ? -9.633 -7.601 14.250 1.00 89.25 131 SER A C 1
ATOM 987 O O . SER A 1 131 ? -10.810 -7.398 14.545 1.00 89.25 131 SER A O 1
ATOM 989 N N . ALA A 1 132 ? -8.811 -8.284 15.056 1.00 90.56 132 ALA A N 1
ATOM 990 C CA . ALA A 1 132 ? -9.243 -8.823 16.349 1.00 90.56 132 ALA A CA 1
ATOM 991 C C . ALA A 1 132 ? -9.630 -7.713 17.345 1.00 90.56 132 ALA A C 1
ATOM 993 O O . ALA A 1 132 ? -10.639 -7.825 18.044 1.00 90.56 132 ALA A O 1
ATOM 994 N N . LEU A 1 133 ? -8.870 -6.612 17.375 1.00 93.81 133 LEU A N 1
ATOM 995 C CA . LEU A 1 133 ? -9.176 -5.455 18.221 1.00 93.81 133 LEU A CA 1
ATOM 996 C C . LEU A 1 133 ? -10.465 -4.756 17.780 1.00 93.81 133 LEU A C 1
ATOM 998 O O . LEU A 1 133 ? -11.269 -4.361 18.620 1.00 93.81 133 LEU A O 1
ATOM 1002 N N . PHE A 1 134 ? -10.699 -4.642 16.471 1.00 93.25 134 PHE A N 1
ATOM 1003 C CA . PHE A 1 134 ? -11.944 -4.085 15.948 1.00 93.25 134 PHE A CA 1
ATOM 1004 C C . PHE A 1 134 ? -13.162 -4.943 16.261 1.00 93.25 134 PHE A C 1
ATOM 1006 O O . PHE A 1 134 ? -14.182 -4.393 16.670 1.00 93.25 134 PHE A O 1
ATOM 1013 N N . ALA A 1 135 ? -13.053 -6.268 16.157 1.00 92.44 135 ALA A N 1
ATOM 1014 C CA . ALA A 1 135 ? -14.121 -7.163 16.590 1.00 92.44 135 ALA A CA 1
ATOM 1015 C C . ALA A 1 135 ? -14.446 -6.957 18.079 1.00 92.44 135 ALA A C 1
ATOM 1017 O O . ALA A 1 135 ? -15.606 -6.785 18.442 1.00 92.44 135 ALA A O 1
ATOM 1018 N N . ARG A 1 136 ? -13.423 -6.865 18.939 1.00 94.19 136 ARG A N 1
ATOM 1019 C CA . ARG A 1 136 ? -13.615 -6.577 20.368 1.00 94.19 136 ARG A CA 1
ATOM 1020 C C . ARG A 1 136 ? -14.273 -5.214 20.605 1.00 94.19 136 ARG A C 1
ATOM 1022 O O . ARG A 1 136 ? -15.132 -5.098 21.471 1.00 94.19 136 ARG A O 1
ATOM 1029 N N . ALA A 1 137 ? -13.910 -4.195 19.832 1.00 94.12 137 ALA A N 1
ATOM 1030 C CA . ALA A 1 137 ? -14.508 -2.870 19.946 1.00 94.12 137 ALA A CA 1
ATOM 1031 C C . ALA A 1 137 ? -15.994 -2.852 19.538 1.00 94.12 137 ALA A C 1
ATOM 1033 O O . ALA A 1 137 ? -16.797 -2.184 20.186 1.00 94.12 137 ALA A O 1
ATOM 1034 N N . VAL A 1 138 ? -16.373 -3.627 18.515 1.00 92.56 138 VAL A N 1
ATOM 1035 C CA . VAL A 1 138 ? -17.779 -3.827 18.120 1.00 92.56 138 VAL A CA 1
ATOM 1036 C C . VAL A 1 138 ? -18.572 -4.463 19.265 1.00 92.56 138 VAL A C 1
ATOM 1038 O O . VAL A 1 138 ? -19.656 -3.985 19.594 1.00 92.56 138 VAL A O 1
ATOM 1041 N N . GLU A 1 139 ? -18.028 -5.501 19.905 1.00 94.06 139 GLU A N 1
ATOM 1042 C CA . GLU A 1 139 ? -18.684 -6.168 21.037 1.00 94.06 139 GLU A CA 1
ATOM 1043 C C . GLU A 1 139 ? -18.856 -5.229 22.241 1.00 94.06 139 GLU A C 1
ATOM 1045 O O . GLU A 1 139 ? -19.959 -5.113 22.772 1.00 94.06 139 GLU A O 1
ATOM 1050 N N . LEU A 1 140 ? -17.810 -4.482 22.620 1.00 95.00 140 LEU A N 1
ATOM 1051 C CA . LEU A 1 140 ? -17.887 -3.497 23.710 1.00 95.00 140 LEU A CA 1
ATOM 1052 C C . LEU A 1 140 ? -18.910 -2.391 23.415 1.00 95.00 140 LEU A C 1
ATOM 1054 O O . LEU A 1 140 ? -19.673 -2.005 24.300 1.00 95.00 140 LEU A O 1
ATOM 1058 N N . SER A 1 141 ? -18.966 -1.917 22.166 1.00 93.31 141 SER A N 1
ATOM 1059 C CA . SER A 1 141 ? -19.961 -0.933 21.730 1.00 93.31 141 SER A CA 1
ATOM 1060 C C . SER A 1 141 ? -21.388 -1.476 21.849 1.00 93.31 141 SER A C 1
ATOM 1062 O O . SER A 1 141 ? -22.269 -0.799 22.376 1.00 93.31 141 SER A O 1
ATOM 1064 N N . ARG A 1 142 ? -21.626 -2.725 21.432 1.00 90.94 142 ARG A N 1
ATOM 1065 C CA . ARG A 1 142 ? -22.945 -3.373 21.532 1.00 90.94 142 ARG A CA 1
ATOM 1066 C C . ARG A 1 142 ? -23.367 -3.655 22.971 1.00 90.94 142 ARG A C 1
ATOM 1068 O O . ARG A 1 142 ? -24.563 -3.608 23.261 1.00 90.94 142 ARG A O 1
ATOM 1075 N N . ALA A 1 143 ? -22.404 -3.934 23.846 1.00 93.31 143 ALA A N 1
ATOM 1076 C CA . ALA A 1 143 ? -22.613 -4.138 25.275 1.00 93.31 143 ALA A CA 1
ATOM 1077 C C . ALA A 1 143 ? -22.838 -2.825 26.054 1.00 93.31 143 ALA A C 1
ATOM 1079 O O . ALA A 1 143 ? -23.261 -2.874 27.207 1.00 93.31 143 ALA A O 1
ATOM 1080 N N . GLY A 1 144 ? -22.591 -1.660 25.440 1.00 91.88 144 GLY A N 1
ATOM 1081 C CA . GLY A 1 144 ? -22.676 -0.356 26.109 1.00 91.88 144 GLY A CA 1
ATOM 1082 C C . GLY A 1 144 ? -21.534 -0.104 27.099 1.00 91.88 144 GLY A C 1
ATOM 1083 O O . GLY A 1 144 ? -21.676 0.689 28.028 1.00 91.88 144 GLY A O 1
ATOM 1084 N N . GLU A 1 145 ? -20.400 -0.790 26.936 1.00 94.62 145 GLU A N 1
ATOM 1085 C CA . GLU A 1 145 ? -19.227 -0.658 27.804 1.00 94.62 145 GLU A CA 1
ATOM 1086 C C . GLU A 1 145 ? -18.314 0.497 27.351 1.00 94.62 145 GLU A C 1
ATOM 1088 O O . GLU A 1 145 ? -17.141 0.307 27.017 1.00 94.62 145 GLU A O 1
ATOM 1093 N N . ASP A 1 146 ? -18.839 1.725 27.348 1.00 92.25 146 ASP A N 1
ATOM 1094 C CA . ASP A 1 146 ? -18.178 2.897 26.749 1.00 92.25 146 ASP A CA 1
ATOM 1095 C C . ASP A 1 146 ? -16.783 3.190 27.325 1.00 92.25 146 ASP A C 1
ATOM 1097 O O . ASP A 1 146 ? -15.868 3.592 26.602 1.00 92.25 146 ASP A O 1
ATOM 1101 N N . ALA A 1 147 ? -16.594 2.987 28.633 1.00 94.75 147 ALA A N 1
ATOM 1102 C CA . ALA A 1 147 ? -15.301 3.196 29.285 1.00 94.75 147 ALA A CA 1
ATOM 1103 C C . ALA A 1 147 ? -14.247 2.194 28.786 1.00 94.75 147 ALA A C 1
ATOM 1105 O O . ALA A 1 147 ? -13.139 2.595 28.424 1.00 94.75 147 ALA A O 1
ATOM 1106 N N . ALA A 1 148 ? -14.608 0.909 28.706 1.00 95.81 148 ALA A N 1
ATOM 1107 C CA . ALA A 1 148 ? -13.727 -0.139 28.199 1.00 95.81 148 ALA A CA 1
ATOM 1108 C C . ALA A 1 148 ? -13.440 0.051 26.703 1.00 95.81 148 ALA A C 1
ATOM 1110 O O . ALA A 1 148 ? -12.297 -0.098 26.270 1.00 95.81 148 ALA A O 1
ATOM 1111 N N . LEU A 1 149 ? -14.449 0.455 25.923 1.00 95.81 149 LEU A N 1
ATOM 1112 C CA . LEU A 1 149 ? -14.295 0.784 24.508 1.00 95.81 149 LEU A CA 1
ATOM 1113 C C . LEU A 1 149 ? -13.286 1.924 24.296 1.00 95.81 149 LEU A C 1
ATOM 1115 O O . LEU A 1 149 ? -12.392 1.813 23.458 1.00 95.81 149 LEU A O 1
ATOM 1119 N N . ARG A 1 150 ? -13.391 3.012 25.069 1.00 95.69 150 ARG A N 1
ATOM 1120 C CA . ARG A 1 150 ? -12.467 4.156 24.974 1.00 95.69 150 ARG A CA 1
ATOM 1121 C C . ARG A 1 150 ? -11.032 3.780 25.329 1.00 95.69 150 ARG A C 1
ATOM 1123 O O . ARG A 1 150 ? -10.114 4.235 24.642 1.00 95.69 150 ARG A O 1
ATOM 1130 N N . MET A 1 151 ? -10.841 2.949 26.354 1.00 96.44 151 MET A N 1
ATOM 1131 C CA . MET A 1 151 ? -9.520 2.419 26.708 1.00 96.44 151 MET A CA 1
ATOM 1132 C C . MET A 1 151 ? -8.955 1.553 25.579 1.00 96.44 151 MET A C 1
ATOM 1134 O O . MET A 1 151 ? -7.858 1.823 25.105 1.00 96.44 151 MET A O 1
ATOM 1138 N N . LEU A 1 152 ? -9.736 0.602 25.052 1.00 96.56 152 LEU A N 1
ATOM 1139 C CA . LEU A 1 152 ? -9.323 -0.242 23.925 1.00 96.56 152 LEU A CA 1
ATOM 1140 C C . LEU A 1 152 ? -8.913 0.593 22.699 1.00 96.56 152 LEU A C 1
ATOM 1142 O O . LEU A 1 152 ? -7.896 0.318 22.058 1.00 96.56 152 LEU A O 1
ATOM 1146 N N . ILE A 1 153 ? -9.688 1.633 22.372 1.00 95.56 153 ILE A N 1
ATOM 1147 C CA . ILE A 1 153 ? -9.392 2.518 21.239 1.00 95.56 153 ILE A CA 1
ATOM 1148 C C . ILE A 1 153 ? -8.086 3.288 21.455 1.00 95.56 153 ILE A C 1
ATOM 1150 O O . ILE A 1 153 ? -7.295 3.426 20.519 1.00 95.56 153 ILE A O 1
ATOM 1154 N N . THR A 1 154 ? -7.871 3.810 22.660 1.00 95.50 154 THR A N 1
ATOM 1155 C CA . THR A 1 154 ? -6.736 4.691 22.964 1.00 95.50 154 THR A CA 1
ATOM 1156 C C . THR A 1 154 ? -5.441 3.905 23.135 1.00 95.50 154 THR A C 1
ATOM 1158 O O . THR A 1 154 ? -4.425 4.279 22.547 1.00 95.50 154 THR A O 1
ATOM 1161 N N . ASP A 1 155 ? -5.495 2.801 23.875 1.00 96.00 155 ASP A N 1
ATOM 1162 C CA . ASP A 1 155 ? -4.310 2.092 24.353 1.00 96.00 155 ASP A CA 1
ATOM 1163 C C . ASP A 1 155 ? -3.871 0.978 23.394 1.00 96.00 155 ASP A C 1
ATOM 1165 O O . ASP A 1 155 ? -2.676 0.720 23.257 1.00 96.00 155 ASP A O 1
ATOM 1169 N N . GLU A 1 156 ? -4.814 0.340 22.689 1.00 95.00 156 GLU A N 1
ATOM 1170 C CA . GLU A 1 156 ? -4.517 -0.802 21.811 1.00 95.00 156 GLU A CA 1
ATOM 1171 C C . GLU A 1 156 ? -4.692 -0.451 20.322 1.00 95.00 156 GLU A C 1
ATOM 1173 O O . GLU A 1 156 ? -3.758 -0.596 19.529 1.00 95.00 156 GLU A O 1
ATOM 1178 N N . ILE A 1 157 ? -5.863 0.058 19.911 1.00 95.50 157 ILE A N 1
ATOM 1179 C CA . ILE A 1 157 ? -6.163 0.323 18.488 1.00 95.50 157 ILE A CA 1
ATOM 1180 C C . ILE A 1 157 ? -5.357 1.513 17.956 1.00 95.50 157 ILE A C 1
ATOM 1182 O O . ILE A 1 157 ? -4.831 1.459 16.843 1.00 95.50 157 ILE A O 1
ATOM 1186 N N . GLY A 1 158 ? -5.257 2.601 18.721 1.00 94.12 158 GLY A N 1
ATOM 1187 C CA . GLY A 1 158 ? -4.574 3.832 18.317 1.00 94.12 158 GLY A CA 1
ATOM 1188 C C . GLY A 1 158 ? -3.125 3.604 17.860 1.00 94.12 158 GLY A C 1
ATOM 1189 O O . GLY A 1 158 ? -2.796 3.978 16.726 1.00 94.12 158 GLY A O 1
ATOM 1190 N N . PRO A 1 159 ? -2.271 2.967 18.684 1.00 95.31 159 PRO A N 1
ATOM 1191 C CA . PRO A 1 159 ? -0.896 2.630 18.319 1.00 95.31 159 PRO A CA 1
ATOM 1192 C C . PRO A 1 159 ? -0.797 1.706 17.098 1.00 95.31 159 PRO A C 1
ATOM 1194 O O . PRO A 1 159 ? -0.025 1.993 16.181 1.00 95.31 159 PRO A O 1
ATOM 1197 N N . GLN A 1 160 ? -1.629 0.661 17.023 1.00 95.00 160 GLN A N 1
ATOM 1198 C CA . GLN A 1 160 ? -1.667 -0.258 15.874 1.00 95.00 160 GLN A CA 1
ATOM 1199 C C . GLN A 1 160 ? -2.008 0.479 14.572 1.00 95.00 160 GLN A C 1
ATOM 1201 O O . GLN A 1 160 ? -1.370 0.287 13.537 1.00 95.00 160 GLN A O 1
ATOM 1206 N N . GLN A 1 161 ? -2.963 1.409 14.628 1.00 94.75 161 GLN A N 1
ATOM 1207 C CA . GLN A 1 161 ? -3.326 2.239 13.484 1.00 94.75 161 GLN A CA 1
ATOM 1208 C C . GLN A 1 161 ? -2.201 3.197 13.060 1.00 94.75 161 GLN A C 1
ATOM 1210 O O . GLN A 1 161 ? -2.038 3.457 11.867 1.00 94.75 161 GLN A O 1
ATOM 1215 N N . ILE A 1 162 ? -1.404 3.724 13.999 1.00 95.19 162 ILE A N 1
ATOM 1216 C CA . ILE A 1 162 ? -0.203 4.515 13.668 1.00 95.19 162 ILE A CA 1
ATOM 1217 C C . ILE A 1 162 ? 0.802 3.649 12.908 1.00 95.19 162 ILE A C 1
ATOM 1219 O O . ILE A 1 162 ? 1.275 4.062 11.848 1.00 95.19 162 ILE A O 1
ATOM 1223 N N . GLN A 1 163 ? 1.081 2.448 13.412 1.00 95.88 163 GLN A N 1
ATOM 1224 C CA . GLN A 1 163 ? 2.038 1.530 12.804 1.00 95.88 163 GLN A CA 1
ATOM 1225 C C . GLN A 1 163 ? 1.618 1.130 11.382 1.00 95.88 163 GLN A C 1
ATOM 1227 O O . GLN A 1 163 ? 2.405 1.275 10.448 1.00 95.88 163 GLN A O 1
ATOM 1232 N N . ARG A 1 164 ? 0.345 0.764 11.183 1.00 96.44 164 ARG A N 1
ATOM 1233 C CA . ARG A 1 164 ? -0.216 0.455 9.854 1.00 96.44 164 ARG A CA 1
ATOM 1234 C C . ARG A 1 164 ? -0.061 1.613 8.872 1.00 96.44 164 ARG A C 1
ATOM 1236 O O . ARG A 1 164 ? 0.302 1.407 7.713 1.00 96.44 164 ARG A O 1
ATOM 1243 N N . ARG A 1 165 ? -0.306 2.851 9.322 1.00 96.62 165 ARG A N 1
ATOM 1244 C CA . ARG A 1 165 ? -0.100 4.045 8.485 1.00 96.62 165 ARG A CA 1
ATOM 1245 C C . ARG A 1 165 ? 1.364 4.241 8.111 1.00 96.62 165 ARG A C 1
ATOM 1247 O O . ARG A 1 165 ? 1.623 4.631 6.979 1.00 96.62 165 ARG A O 1
ATOM 1254 N N . GLN A 1 166 ? 2.300 3.978 9.020 1.00 97.12 166 GLN A N 1
ATOM 1255 C CA . GLN A 1 166 ? 3.735 4.075 8.739 1.00 97.12 166 GLN A CA 1
ATOM 1256 C C . GLN A 1 166 ? 4.194 3.003 7.745 1.00 97.12 166 GLN A C 1
ATOM 1258 O O . GLN A 1 166 ? 4.891 3.334 6.790 1.00 97.12 166 GLN A O 1
ATOM 1263 N N . THR A 1 167 ? 3.753 1.753 7.910 1.00 97.50 167 THR A N 1
ATOM 1264 C CA . THR A 1 167 ? 4.066 0.655 6.981 1.00 97.50 167 THR A CA 1
ATOM 1265 C C . THR A 1 167 ? 3.569 0.971 5.566 1.00 97.50 167 THR A C 1
ATOM 1267 O O . THR A 1 167 ? 4.338 0.889 4.611 1.00 97.50 167 THR A O 1
ATOM 1270 N N . LEU A 1 168 ? 2.321 1.431 5.414 1.00 97.25 168 LEU A N 1
ATOM 1271 C CA . LEU A 1 168 ? 1.808 1.836 4.098 1.00 97.25 168 LEU A CA 1
ATOM 1272 C C . LEU A 1 168 ? 2.375 3.160 3.587 1.00 97.25 168 LEU A C 1
ATOM 1274 O O . LEU A 1 168 ? 2.318 3.420 2.387 1.00 97.25 168 LEU A O 1
ATOM 1278 N N . ALA A 1 169 ? 2.888 4.017 4.469 1.00 96.69 169 ALA A N 1
ATOM 1279 C CA . ALA A 1 169 ? 3.617 5.203 4.049 1.00 96.69 169 ALA A CA 1
ATOM 1280 C C . ALA A 1 169 ? 4.949 4.834 3.411 1.00 96.69 169 ALA A C 1
ATOM 1282 O O . ALA A 1 169 ? 5.217 5.311 2.316 1.00 96.69 169 ALA A O 1
ATOM 1283 N N . ALA A 1 170 ? 5.707 3.937 4.041 1.00 96.56 170 ALA A N 1
ATOM 1284 C CA . ALA A 1 170 ? 6.942 3.414 3.474 1.00 96.56 170 ALA A CA 1
ATOM 1285 C C . ALA A 1 170 ? 6.694 2.722 2.126 1.00 96.56 170 ALA A C 1
ATOM 1287 O O . ALA A 1 170 ? 7.393 3.011 1.161 1.00 96.56 170 ALA A O 1
ATOM 1288 N N . LEU A 1 171 ? 5.651 1.886 2.036 1.00 95.88 171 LEU A N 1
ATOM 1289 C CA . LEU A 1 171 ? 5.309 1.211 0.783 1.00 95.88 171 LEU A CA 1
ATOM 1290 C C . LEU A 1 171 ? 4.921 2.210 -0.315 1.00 95.88 171 LEU A C 1
ATOM 1292 O O . LEU A 1 171 ? 5.425 2.126 -1.424 1.00 95.88 171 LEU A O 1
ATOM 1296 N N . ALA A 1 172 ? 4.086 3.206 0.001 1.00 94.56 172 ALA A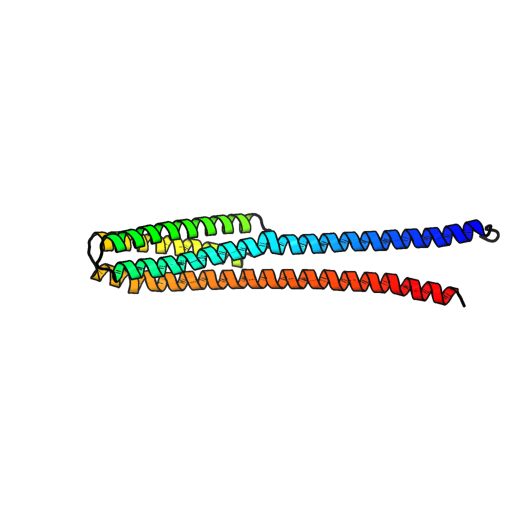 N 1
ATOM 1297 C CA . ALA A 1 172 ? 3.712 4.236 -0.969 1.00 94.56 172 ALA A CA 1
ATOM 1298 C C . ALA A 1 172 ? 4.915 5.052 -1.468 1.00 94.56 172 ALA A C 1
ATOM 1300 O O . ALA A 1 172 ? 4.937 5.433 -2.632 1.00 94.56 172 ALA A O 1
ATOM 1301 N N . THR A 1 173 ? 5.893 5.333 -0.600 1.00 94.31 173 THR A N 1
ATOM 1302 C CA . THR A 1 173 ? 7.127 6.023 -0.997 1.00 94.31 173 THR A CA 1
ATOM 1303 C C . THR A 1 173 ? 7.943 5.183 -1.973 1.00 94.31 173 THR A C 1
ATOM 1305 O O . THR A 1 173 ? 8.379 5.718 -2.984 1.00 94.31 173 THR A O 1
ATOM 1308 N N . MET A 1 174 ? 8.103 3.882 -1.716 1.00 93.06 174 MET A N 1
ATOM 1309 C CA . MET A 1 174 ? 8.833 2.989 -2.624 1.00 93.06 174 MET A CA 1
ATOM 1310 C C . MET A 1 174 ? 8.183 2.914 -4.009 1.00 93.06 174 MET A C 1
ATOM 1312 O O . MET A 1 174 ? 8.862 3.051 -5.024 1.00 93.06 174 MET A O 1
ATOM 1316 N N . GLU A 1 175 ? 6.860 2.785 -4.043 1.00 90.69 175 GLU A N 1
ATOM 1317 C CA . GLU A 1 175 ? 6.086 2.760 -5.286 1.00 90.69 175 GLU A CA 1
ATOM 1318 C C . GLU A 1 175 ? 6.218 4.071 -6.081 1.00 90.69 175 GLU A C 1
ATOM 1320 O O . GLU A 1 175 ? 6.386 4.060 -7.303 1.00 90.69 175 GLU A O 1
ATOM 1325 N N . ASP A 1 176 ? 6.186 5.219 -5.395 1.00 88.69 176 ASP A N 1
ATOM 1326 C CA . ASP A 1 176 ? 6.360 6.532 -6.028 1.00 88.69 176 ASP A CA 1
ATOM 1327 C C . ASP A 1 176 ? 7.787 6.721 -6.568 1.00 88.69 176 ASP A C 1
ATOM 1329 O O . ASP A 1 176 ? 7.967 7.162 -7.705 1.00 88.69 176 ASP A O 1
ATOM 1333 N N . GLU A 1 177 ? 8.806 6.314 -5.806 1.00 88.81 177 GLU A N 1
ATOM 1334 C CA . GLU A 1 177 ? 10.207 6.330 -6.243 1.00 88.81 177 GLU A CA 1
ATOM 1335 C C . GLU A 1 177 ? 10.419 5.440 -7.477 1.00 88.81 177 GLU A C 1
ATOM 1337 O O . GLU A 1 177 ? 10.966 5.904 -8.482 1.00 88.81 177 GLU A O 1
ATOM 1342 N N . SER A 1 178 ? 9.905 4.205 -7.459 1.00 85.69 178 SER A N 1
ATOM 1343 C CA . SER A 1 178 ? 9.952 3.275 -8.595 1.00 85.69 178 SER A CA 1
ATOM 1344 C C . SER A 1 178 ? 9.294 3.869 -9.848 1.00 85.69 178 SER A C 1
ATOM 1346 O O . SER A 1 178 ? 9.844 3.811 -10.957 1.00 85.69 178 SER A O 1
ATOM 1348 N N . ASN A 1 179 ? 8.145 4.529 -9.679 1.00 85.75 179 ASN A N 1
ATOM 1349 C CA . ASN A 1 179 ? 7.422 5.193 -10.760 1.00 85.75 179 ASN A CA 1
ATOM 1350 C C . ASN A 1 179 ? 8.188 6.403 -11.334 1.00 85.75 179 ASN A C 1
ATOM 1352 O O . ASN A 1 179 ? 8.271 6.574 -12.557 1.00 85.75 179 ASN A O 1
ATOM 1356 N N . ILE A 1 180 ? 8.800 7.225 -10.474 1.00 85.19 180 ILE A N 1
ATOM 1357 C CA . ILE A 1 180 ? 9.659 8.345 -10.889 1.00 85.19 180 ILE A CA 1
ATOM 1358 C C . ILE A 1 180 ? 10.860 7.825 -11.680 1.00 85.19 180 ILE A C 1
ATOM 1360 O O . ILE A 1 180 ? 11.156 8.343 -12.764 1.00 85.19 180 ILE A O 1
ATOM 1364 N N . GLU A 1 181 ? 11.539 6.792 -11.182 1.00 85.25 181 GLU A N 1
ATOM 1365 C CA . GLU A 1 181 ? 12.679 6.194 -11.869 1.00 85.25 181 GLU A CA 1
ATOM 1366 C C . GLU A 1 181 ? 12.300 5.631 -13.241 1.00 85.25 181 GLU A C 1
ATOM 1368 O O . GLU A 1 181 ? 13.024 5.844 -14.218 1.00 85.25 181 GLU A O 1
ATOM 1373 N N . ALA A 1 182 ? 11.156 4.950 -13.345 1.00 80.19 182 ALA A N 1
ATOM 1374 C CA . ALA A 1 182 ? 10.638 4.463 -14.618 1.00 80.19 182 ALA A CA 1
ATOM 1375 C C . ALA A 1 182 ? 10.407 5.622 -15.605 1.00 80.19 182 ALA A C 1
ATOM 1377 O O . ALA A 1 182 ? 10.820 5.546 -16.766 1.00 80.19 182 ALA A O 1
ATOM 1378 N N . GLY A 1 183 ? 9.845 6.741 -15.136 1.00 80.00 183 GLY A N 1
ATOM 1379 C CA . GLY A 1 183 ? 9.679 7.954 -15.939 1.00 80.00 183 GLY A CA 1
ATOM 1380 C C . GLY A 1 183 ? 11.007 8.567 -16.406 1.00 80.00 183 GLY A C 1
ATOM 1381 O O . GLY A 1 183 ? 11.128 8.995 -17.560 1.00 80.00 183 GLY A O 1
ATOM 1382 N N . VAL A 1 184 ? 12.030 8.587 -15.545 1.00 84.06 184 VAL A N 1
ATOM 1383 C CA . VAL A 1 184 ? 13.381 9.061 -15.897 1.00 84.06 184 VAL A CA 1
ATOM 1384 C C . VAL A 1 184 ? 14.033 8.143 -16.934 1.00 84.06 184 VAL A C 1
ATOM 1386 O O . VAL A 1 184 ? 14.563 8.643 -17.932 1.00 84.06 184 VAL A O 1
ATOM 1389 N N . ARG A 1 185 ? 13.951 6.817 -16.756 1.00 80.25 185 ARG A N 1
ATOM 1390 C CA . ARG A 1 185 ? 14.470 5.828 -17.718 1.00 80.25 185 ARG A CA 1
ATOM 1391 C C . ARG A 1 185 ? 13.824 5.998 -19.093 1.00 80.25 185 ARG A C 1
ATOM 1393 O O . ARG A 1 185 ? 14.542 6.043 -20.096 1.00 80.25 185 ARG A O 1
ATOM 1400 N N . ALA A 1 186 ? 12.509 6.204 -19.152 1.00 75.75 186 ALA A N 1
ATOM 1401 C CA . ALA A 1 186 ? 11.795 6.415 -20.410 1.00 75.75 186 ALA A CA 1
ATOM 1402 C C . ALA A 1 186 ? 12.292 7.673 -21.149 1.00 75.75 186 ALA A C 1
ATOM 1404 O O . ALA A 1 186 ? 12.543 7.635 -22.359 1.00 75.75 186 ALA A O 1
ATOM 1405 N N . ARG A 1 187 ? 12.522 8.777 -20.420 1.00 79.19 187 ARG A N 1
ATOM 1406 C CA . ARG A 1 187 ? 13.089 10.018 -20.984 1.00 79.19 187 ARG A CA 1
ATOM 1407 C C . ARG A 1 187 ? 14.515 9.827 -21.500 1.00 79.19 187 ARG A C 1
ATOM 1409 O O . ARG A 1 187 ? 14.835 10.309 -22.583 1.00 79.19 187 ARG A O 1
ATOM 1416 N N . GLN A 1 188 ? 15.366 9.113 -20.764 1.00 81.44 188 GLN A N 1
ATOM 1417 C CA . GLN A 1 188 ? 16.746 8.845 -21.186 1.00 81.44 188 GLN A CA 1
ATOM 1418 C C . GLN A 1 188 ? 16.802 8.002 -22.467 1.00 81.44 188 GLN A C 1
ATOM 1420 O O . GLN A 1 188 ? 17.591 8.299 -23.365 1.00 81.44 188 GLN A O 1
ATOM 1425 N N . VAL A 1 189 ? 15.948 6.978 -22.588 1.00 76.69 189 VAL A N 1
ATOM 1426 C CA . VAL A 1 189 ? 15.833 6.174 -23.818 1.00 76.69 189 VAL A CA 1
ATOM 1427 C C . VAL A 1 189 ? 15.423 7.051 -25.000 1.00 76.69 189 VAL A C 1
ATOM 1429 O O . VAL A 1 189 ? 16.009 6.929 -26.078 1.00 76.69 189 VAL A O 1
ATOM 1432 N N . PHE A 1 190 ? 14.476 7.968 -24.796 1.00 77.94 190 PHE A N 1
ATOM 1433 C CA . PHE A 1 190 ? 14.049 8.914 -25.824 1.00 77.94 190 PHE A CA 1
ATOM 1434 C C . PHE A 1 190 ? 15.171 9.870 -26.261 1.00 77.94 190 PHE A C 1
ATOM 1436 O O . PHE A 1 190 ? 15.455 9.968 -27.456 1.00 77.94 190 PHE A O 1
ATOM 1443 N N . GLU A 1 191 ? 15.855 10.532 -25.323 1.00 82.69 191 GLU A N 1
ATOM 1444 C CA . GLU A 1 191 ? 16.942 11.471 -25.645 1.00 82.69 191 GLU A CA 1
ATOM 1445 C C . GLU A 1 191 ? 18.118 10.774 -26.346 1.00 82.69 191 GLU A C 1
ATOM 1447 O O . GLU A 1 191 ? 18.630 11.275 -27.351 1.00 82.69 191 GLU A O 1
ATOM 1452 N N . ASN A 1 192 ? 18.496 9.574 -25.895 1.00 80.56 192 ASN A N 1
ATOM 1453 C CA . ASN A 1 192 ? 19.542 8.779 -26.540 1.00 80.56 192 ASN A CA 1
ATOM 1454 C C . ASN A 1 192 ? 19.147 8.353 -27.959 1.00 80.56 192 ASN A C 1
ATOM 1456 O O . ASN A 1 192 ? 19.964 8.437 -28.880 1.00 80.56 192 ASN A O 1
ATOM 1460 N N . ALA A 1 193 ? 17.895 7.930 -28.162 1.00 77.31 193 ALA A N 1
ATOM 1461 C CA . ALA A 1 193 ? 17.381 7.598 -29.487 1.00 77.31 193 ALA A CA 1
ATOM 1462 C C . ALA A 1 193 ? 17.399 8.821 -30.417 1.00 77.31 193 ALA A C 1
ATOM 1464 O O . ALA A 1 193 ? 17.859 8.726 -31.557 1.00 77.31 193 ALA A O 1
ATOM 1465 N N . ARG A 1 194 ? 16.976 9.987 -29.917 1.00 80.62 194 ARG A N 1
ATOM 1466 C CA . ARG A 1 194 ? 16.992 11.253 -30.659 1.00 80.62 194 ARG A CA 1
ATOM 1467 C C . ARG A 1 194 ? 18.412 11.670 -31.035 1.00 80.62 194 ARG A C 1
ATOM 1469 O O . ARG A 1 194 ? 18.649 12.018 -32.191 1.00 80.62 194 ARG A O 1
ATOM 1476 N N . LEU A 1 195 ? 19.368 11.596 -30.108 1.00 82.38 195 LEU A N 1
ATOM 1477 C CA . LEU A 1 195 ? 20.769 11.914 -30.389 1.00 82.38 195 LEU A CA 1
ATOM 1478 C C . LEU A 1 195 ? 21.357 10.965 -31.440 1.00 82.38 195 LEU A C 1
ATOM 1480 O O . LEU A 1 195 ? 22.000 11.425 -32.380 1.00 82.38 195 LEU A O 1
ATOM 1484 N N . GLN A 1 196 ? 21.087 9.660 -31.340 1.00 76.81 196 GLN A N 1
ATOM 1485 C CA . GLN A 1 196 ? 21.518 8.677 -32.341 1.00 76.81 196 GLN A CA 1
ATOM 1486 C C . GLN A 1 196 ? 20.944 8.994 -33.730 1.00 76.81 196 GLN A C 1
ATOM 1488 O O . GLN A 1 196 ? 21.686 8.986 -34.713 1.00 76.81 196 GLN A O 1
ATOM 1493 N N . MET A 1 197 ? 19.655 9.338 -33.826 1.00 77.94 197 MET A N 1
ATOM 1494 C CA . MET A 1 197 ? 19.033 9.754 -35.090 1.00 77.94 197 MET A CA 1
ATOM 1495 C C . MET A 1 197 ? 19.654 11.035 -35.652 1.00 77.94 197 MET A C 1
ATOM 1497 O O . MET A 1 197 ? 19.915 11.104 -36.853 1.00 77.94 197 MET A O 1
ATOM 1501 N N . LEU A 1 198 ? 19.928 12.032 -34.805 1.00 81.88 198 LEU A N 1
ATOM 1502 C CA . LEU A 1 198 ? 20.559 13.288 -35.217 1.00 81.88 198 LEU A CA 1
ATOM 1503 C C . LEU A 1 198 ? 22.006 13.085 -35.672 1.00 81.88 198 LEU A C 1
ATOM 1505 O O . LEU A 1 198 ? 22.397 13.658 -36.684 1.00 81.88 198 LEU A O 1
ATOM 1509 N N . VAL A 1 199 ? 22.788 12.247 -34.988 1.00 80.62 199 VAL A N 1
ATOM 1510 C CA . VAL A 1 199 ? 24.159 11.908 -35.400 1.00 80.62 199 VAL A CA 1
ATOM 1511 C C . VAL A 1 199 ? 24.142 11.163 -36.735 1.00 80.62 199 VAL A C 1
ATOM 1513 O O . VAL A 1 199 ? 24.863 11.547 -37.654 1.00 80.62 199 VAL A O 1
ATOM 1516 N N . MET A 1 200 ? 23.274 10.159 -36.897 1.00 73.25 200 MET A N 1
ATOM 1517 C CA . MET A 1 200 ? 23.136 9.432 -38.166 1.00 73.25 200 MET A CA 1
ATOM 1518 C C . MET A 1 200 ? 22.640 10.336 -39.309 1.00 73.25 200 MET A C 1
ATOM 1520 O O . MET A 1 200 ? 23.138 10.248 -40.433 1.00 73.25 200 MET A O 1
ATOM 1524 N N . GLY A 1 201 ? 21.696 11.242 -39.037 1.00 70.50 201 GLY A N 1
ATOM 1525 C CA . GLY A 1 201 ? 21.172 12.202 -40.012 1.00 70.50 201 GLY A CA 1
ATOM 1526 C C . GLY A 1 201 ? 22.173 13.303 -40.382 1.00 70.50 201 GLY A C 1
ATOM 1527 O O . GLY A 1 201 ? 22.357 13.607 -41.562 1.00 70.50 201 GLY A O 1
ATOM 1528 N N . GLY A 1 202 ? 22.868 13.861 -39.390 1.00 73.38 202 GLY A N 1
ATOM 1529 C CA . GLY A 1 202 ? 23.873 14.912 -39.552 1.00 73.38 202 GLY A CA 1
ATOM 1530 C C . GLY A 1 202 ? 25.140 14.418 -40.246 1.00 73.38 202 GLY A C 1
ATOM 1531 O O . GLY A 1 202 ? 25.673 15.107 -41.120 1.00 73.38 202 GLY A O 1
ATOM 1532 N N . TRP A 1 203 ? 25.575 13.187 -39.953 1.00 63.62 203 TRP A N 1
ATOM 1533 C CA . TRP A 1 203 ? 26.695 12.561 -40.659 1.00 63.62 203 TRP A CA 1
ATOM 1534 C C . TRP A 1 203 ? 26.405 12.421 -42.160 1.00 63.62 203 TRP A C 1
ATOM 1536 O O . TRP A 1 203 ? 27.283 12.661 -42.990 1.00 63.62 203 TRP A O 1
ATOM 1546 N N . ARG A 1 204 ? 25.143 12.153 -42.521 1.00 59.16 204 ARG A N 1
ATOM 1547 C CA . ARG A 1 204 ? 24.664 12.100 -43.910 1.00 59.16 204 ARG A CA 1
ATOM 1548 C C . ARG A 1 204 ? 24.751 13.451 -44.622 1.00 59.16 204 ARG A C 1
ATOM 1550 O O . ARG A 1 204 ? 25.223 13.499 -45.756 1.00 59.16 204 ARG A O 1
ATOM 1557 N N . CYS A 1 205 ? 24.348 14.540 -43.964 1.00 58.84 205 CYS A N 1
ATOM 1558 C CA . CYS A 1 205 ? 24.463 15.892 -44.524 1.00 58.84 205 CYS A CA 1
ATOM 1559 C C . CYS A 1 205 ? 25.927 16.304 -44.726 1.00 58.84 205 CYS A C 1
ATOM 1561 O O . CYS A 1 205 ? 26.283 16.816 -45.786 1.00 58.84 205 CYS A O 1
ATOM 1563 N N . CYS A 1 206 ? 26.791 16.018 -43.748 1.00 59.25 206 CYS A N 1
ATOM 1564 C CA . CYS A 1 206 ? 28.210 16.360 -43.822 1.00 59.25 206 CYS A CA 1
ATOM 1565 C C . CYS A 1 206 ? 28.947 15.540 -44.901 1.00 59.25 206 CYS A C 1
ATOM 1567 O O . CYS A 1 206 ? 29.722 16.088 -45.685 1.00 59.25 206 CYS A O 1
ATOM 1569 N N . TRP A 1 207 ? 28.648 14.241 -45.024 1.00 55.50 207 TRP A N 1
ATOM 1570 C CA . TRP A 1 207 ? 29.225 13.378 -46.062 1.00 55.50 207 TRP A CA 1
ATOM 1571 C C . TRP A 1 207 ? 28.765 13.758 -47.476 1.00 55.50 207 TRP A C 1
ATOM 1573 O O . TRP A 1 207 ? 29.577 13.788 -48.401 1.00 55.50 207 TRP A O 1
ATOM 1583 N N . ALA A 1 208 ? 27.483 14.096 -47.649 1.00 56.03 208 ALA A N 1
ATOM 1584 C CA . ALA A 1 208 ? 26.950 14.557 -48.931 1.00 56.03 208 ALA A CA 1
ATOM 1585 C C . ALA A 1 208 ? 27.550 15.905 -49.366 1.00 56.03 208 ALA A C 1
ATOM 1587 O O . ALA A 1 208 ? 27.777 16.116 -50.556 1.00 56.03 208 ALA A O 1
ATOM 1588 N N . TRP A 1 209 ? 27.843 16.799 -48.417 1.00 50.22 209 TRP A N 1
ATOM 1589 C CA . TRP A 1 209 ? 28.464 18.095 -48.695 1.00 50.22 209 TRP A CA 1
ATOM 1590 C C . TRP A 1 209 ? 29.949 17.961 -49.065 1.00 50.22 209 TRP A C 1
ATOM 1592 O O . TRP A 1 209 ? 30.392 18.549 -50.049 1.00 50.22 209 TRP A O 1
ATOM 1602 N N . ARG A 1 210 ? 30.697 17.096 -48.363 1.00 51.28 210 ARG A N 1
ATOM 1603 C CA . ARG A 1 210 ? 32.133 16.849 -48.605 1.00 51.28 210 ARG A CA 1
ATOM 1604 C C . ARG A 1 210 ? 32.443 16.111 -49.913 1.00 51.28 210 ARG A C 1
ATOM 1606 O O . ARG A 1 210 ? 33.593 16.063 -50.318 1.00 51.28 210 ARG A O 1
ATOM 1613 N N . ARG A 1 211 ? 31.441 15.498 -50.551 1.00 50.25 211 ARG A N 1
ATOM 1614 C CA . ARG A 1 211 ? 31.562 14.839 -51.867 1.00 50.25 211 ARG A CA 1
ATOM 1615 C C . ARG A 1 211 ? 31.202 15.746 -53.046 1.00 50.25 211 ARG A C 1
ATOM 1617 O O . ARG A 1 211 ? 31.315 15.306 -54.187 1.00 50.25 211 ARG A O 1
ATOM 1624 N N . ARG A 1 212 ? 30.698 16.953 -52.776 1.00 45.81 212 ARG A N 1
ATOM 1625 C CA . ARG A 1 212 ? 30.196 17.894 -53.788 1.00 45.81 212 ARG A CA 1
ATOM 1626 C C . ARG A 1 212 ? 31.203 18.999 -54.144 1.00 45.81 212 ARG A C 1
ATOM 1628 O O . ARG A 1 212 ? 30.894 19.786 -55.032 1.00 45.81 212 ARG A O 1
ATOM 1635 N N . TRP A 1 213 ? 32.363 19.019 -53.483 1.00 41.56 213 TRP A N 1
ATOM 1636 C CA . TRP A 1 213 ? 33.505 19.906 -53.716 1.00 41.56 213 TRP A CA 1
ATOM 1637 C C . TRP A 1 213 ? 34.783 19.081 -53.816 1.00 41.56 213 TRP A C 1
ATOM 1639 O O . TRP A 1 213 ? 34.913 18.135 -53.003 1.00 41.56 213 TRP A O 1
#